Protein AF-A0A6D0FBW1-F1 (afdb_monomer_lite)

Organism: Escherichia coli (NCBI:txid562)

Structure (mmCIF, N/CA/C/O backbone):
data_AF-A0A6D0FBW1-F1
#
_entry.id   AF-A0A6D0FBW1-F1
#
loop_
_atom_site.group_PDB
_atom_site.id
_atom_site.type_symbol
_atom_site.label_atom_id
_atom_site.label_alt_id
_atom_site.label_comp_id
_atom_site.label_asym_id
_atom_site.label_entity_id
_atom_site.label_seq_id
_atom_site.pdbx_PDB_ins_code
_atom_site.Cartn_x
_atom_site.Cartn_y
_atom_site.Cartn_z
_atom_site.occupancy
_atom_site.B_iso_or_equiv
_atom_site.auth_seq_id
_atom_site.auth_comp_id
_atom_site.auth_asym_id
_atom_site.auth_atom_id
_atom_site.pdbx_PDB_model_num
ATOM 1 N N . PRO A 1 1 ? 61.072 20.240 -17.647 1.00 57.38 1 PRO A N 1
ATOM 2 C CA . PRO A 1 1 ? 61.734 21.312 -18.438 1.00 57.38 1 PRO A CA 1
ATOM 3 C C . PRO A 1 1 ? 60.743 22.423 -18.847 1.00 57.38 1 PRO A C 1
ATOM 5 O O . PRO A 1 1 ? 59.703 22.125 -19.428 1.00 57.38 1 PRO A O 1
ATOM 8 N N . LYS A 1 2 ? 61.047 23.698 -18.549 1.00 57.66 2 LYS A N 1
ATOM 9 C CA . LYS A 1 2 ? 60.177 24.875 -18.803 1.00 57.66 2 LYS A CA 1
ATOM 10 C C . LYS A 1 2 ? 60.116 25.317 -20.287 1.00 57.66 2 LYS A C 1
ATOM 12 O O . LYS A 1 2 ? 60.032 26.500 -20.577 1.00 57.66 2 LYS A O 1
ATOM 17 N N . GLY A 1 3 ? 60.146 24.360 -21.215 1.00 61.78 3 GLY A N 1
ATOM 18 C CA . GLY A 1 3 ? 59.990 24.571 -22.665 1.00 61.78 3 GLY A CA 1
ATOM 19 C C . GLY A 1 3 ? 59.080 23.544 -23.354 1.00 61.78 3 GLY A C 1
ATOM 20 O O . GLY A 1 3 ? 58.814 23.662 -24.543 1.00 61.78 3 GLY A O 1
ATOM 21 N N . ALA A 1 4 ? 58.566 22.548 -22.619 1.00 66.06 4 ALA A N 1
ATOM 22 C CA . ALA A 1 4 ? 57.760 21.457 -23.181 1.00 66.06 4 ALA A CA 1
ATOM 23 C C . ALA A 1 4 ? 56.265 21.799 -23.357 1.00 66.06 4 ALA A C 1
ATOM 25 O O . ALA A 1 4 ? 55.542 21.074 -24.034 1.00 66.06 4 ALA A O 1
ATOM 26 N N . TYR A 1 5 ? 55.789 22.907 -22.780 1.00 76.88 5 TYR A N 1
ATOM 27 C CA . TYR A 1 5 ? 54.380 23.309 -22.875 1.00 76.88 5 TYR A CA 1
ATOM 28 C C . TYR A 1 5 ? 53.968 23.665 -24.303 1.00 76.88 5 TYR A C 1
ATOM 30 O O . TYR A 1 5 ? 52.883 23.291 -24.734 1.00 76.88 5 TYR A O 1
ATOM 38 N N . PHE A 1 6 ? 54.851 24.322 -25.058 1.00 81.25 6 PHE A N 1
ATOM 39 C CA . PHE A 1 6 ? 54.580 24.670 -26.451 1.00 81.25 6 PHE A CA 1
ATOM 40 C C . PHE A 1 6 ? 54.450 23.420 -27.332 1.00 81.25 6 PHE A C 1
ATOM 42 O O . PHE A 1 6 ? 53.515 23.316 -28.120 1.00 81.25 6 PHE A O 1
ATOM 49 N N . ALA A 1 7 ? 55.331 22.433 -27.135 1.00 82.56 7 ALA A N 1
ATO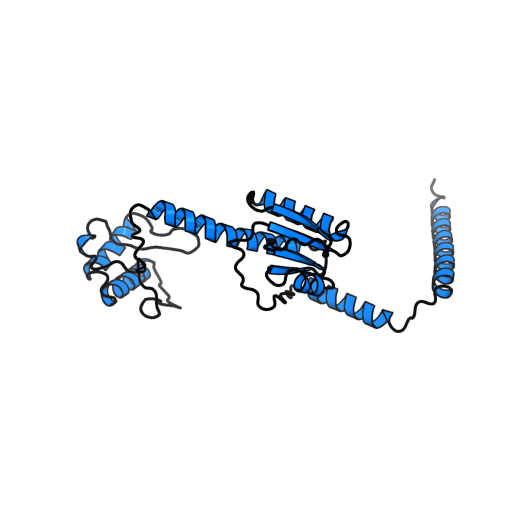M 50 C CA . ALA A 1 7 ? 55.273 21.158 -27.847 1.00 82.56 7 ALA A CA 1
ATOM 51 C C . ALA A 1 7 ? 53.993 20.370 -27.518 1.00 82.56 7 ALA A C 1
ATOM 53 O O . ALA A 1 7 ? 53.355 19.830 -28.419 1.00 82.56 7 ALA A O 1
ATOM 54 N N . ASN A 1 8 ? 53.568 20.364 -26.250 1.00 85.69 8 ASN A N 1
ATOM 55 C CA . ASN A 1 8 ? 52.334 19.692 -25.843 1.00 85.6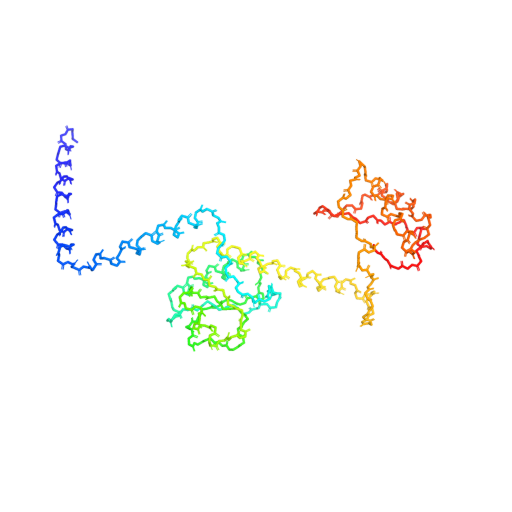9 8 ASN A CA 1
ATOM 56 C C . ASN A 1 8 ? 51.087 20.376 -26.418 1.00 85.69 8 ASN A C 1
ATOM 58 O O . ASN A 1 8 ? 50.202 19.692 -26.923 1.00 85.69 8 ASN A O 1
ATOM 62 N N . ILE A 1 9 ? 51.021 21.712 -26.391 1.00 87.19 9 ILE A N 1
ATOM 63 C CA . ILE A 1 9 ? 49.891 22.462 -26.962 1.00 87.19 9 ILE A CA 1
ATOM 64 C C . ILE A 1 9 ? 49.823 22.253 -28.479 1.00 87.19 9 ILE A C 1
ATOM 66 O O . ILE A 1 9 ? 48.751 21.967 -29.008 1.00 87.19 9 ILE A O 1
ATOM 70 N N . ALA A 1 10 ? 50.962 22.310 -29.176 1.00 87.75 10 ALA A N 1
ATOM 71 C CA . ALA A 1 10 ? 51.023 22.020 -30.607 1.00 87.75 10 ALA A CA 1
ATOM 72 C C . ALA A 1 10 ? 50.568 20.582 -30.922 1.00 87.75 10 ALA A C 1
ATOM 74 O O . ALA A 1 10 ? 49.817 20.371 -31.873 1.00 87.75 10 ALA A O 1
ATOM 75 N N . GLY A 1 11 ? 50.954 19.608 -30.089 1.00 89.31 11 GLY A N 1
ATOM 76 C CA . GLY A 1 11 ? 50.504 18.219 -30.200 1.00 89.31 11 GLY A CA 1
ATOM 77 C C . GLY A 1 11 ? 48.991 18.059 -30.022 1.00 89.31 11 GLY A C 1
ATOM 78 O O . GLY A 1 11 ? 48.355 17.360 -30.809 1.00 89.31 11 GLY A O 1
ATOM 79 N N . VAL A 1 12 ? 48.392 18.752 -29.049 1.00 90.69 12 VAL A N 1
ATOM 80 C CA . VAL A 1 12 ? 46.935 18.742 -28.826 1.00 90.69 12 VAL A CA 1
ATOM 81 C C . VAL A 1 12 ? 46.192 19.361 -30.012 1.00 90.69 12 VAL A C 1
ATOM 83 O O . VAL A 1 12 ? 45.221 18.777 -30.492 1.00 90.69 12 VAL A O 1
ATOM 86 N N . CYS A 1 13 ? 46.669 20.491 -30.541 1.00 91.50 13 CYS A N 1
ATOM 87 C CA . CYS A 1 13 ? 46.070 21.122 -31.719 1.00 91.50 13 CYS A CA 1
ATOM 88 C C . CYS A 1 13 ? 46.157 20.222 -32.963 1.00 91.50 13 CYS A C 1
ATOM 90 O O . CYS A 1 13 ? 45.189 20.112 -33.715 1.00 91.50 13 CYS A O 1
ATOM 92 N N . ALA A 1 14 ? 47.286 19.535 -33.162 1.00 92.06 14 ALA A N 1
ATOM 93 C CA . ALA A 1 14 ? 47.449 18.588 -34.262 1.00 92.06 14 ALA A CA 1
ATOM 94 C C . ALA A 1 14 ? 46.511 17.375 -34.119 1.00 92.06 14 ALA A C 1
ATOM 96 O O . ALA A 1 14 ? 45.838 17.001 -35.078 1.00 92.06 14 ALA A O 1
ATOM 97 N N . ALA A 1 15 ? 46.399 16.799 -32.918 1.00 90.06 15 ALA A N 1
ATOM 98 C CA . ALA A 1 15 ? 45.492 15.682 -32.647 1.00 90.06 15 ALA A CA 1
ATOM 99 C C . ALA A 1 15 ? 44.013 16.069 -32.831 1.00 90.06 15 ALA A C 1
ATOM 101 O O . ALA A 1 15 ? 43.228 15.288 -33.377 1.00 90.06 15 ALA A O 1
ATOM 102 N N . MET A 1 16 ? 43.642 17.290 -32.432 1.00 93.25 16 MET A N 1
ATOM 103 C CA . MET A 1 16 ? 42.310 17.851 -32.661 1.00 93.25 16 MET A CA 1
ATOM 104 C C . MET A 1 16 ? 42.011 17.975 -34.158 1.00 93.25 16 MET A C 1
ATOM 106 O O . MET A 1 16 ? 40.953 17.533 -34.604 1.00 93.25 16 MET A O 1
ATOM 110 N N . ALA A 1 17 ? 42.944 18.520 -34.944 1.00 94.06 17 ALA A N 1
ATOM 111 C CA . ALA A 1 17 ? 42.772 18.666 -36.387 1.00 94.06 17 ALA A CA 1
ATOM 112 C C . ALA A 1 17 ? 42.592 17.306 -37.081 1.00 94.06 17 ALA A C 1
ATOM 114 O O . ALA A 1 17 ? 41.678 17.140 -37.888 1.00 94.06 17 ALA A O 1
ATOM 115 N N . VAL A 1 18 ? 43.408 16.310 -36.722 1.00 94.56 18 VAL A N 1
ATOM 116 C CA . VAL A 1 18 ? 43.305 14.953 -37.282 1.00 94.56 18 VAL A CA 1
ATOM 117 C C . VAL A 1 18 ? 41.965 14.306 -36.919 1.00 94.56 18 VAL A C 1
ATOM 119 O O . VAL A 1 18 ? 41.274 13.796 -37.800 1.00 94.56 18 VAL A O 1
ATOM 122 N N . SER A 1 19 ? 41.552 14.381 -35.651 1.00 91.69 19 SER A N 1
ATOM 123 C CA . SER A 1 19 ? 40.277 13.807 -35.189 1.00 91.69 19 SER A CA 1
ATOM 124 C C . SER A 1 19 ? 39.073 14.453 -35.877 1.00 91.69 19 SER A C 1
ATOM 126 O O . SER A 1 19 ? 38.119 13.765 -36.249 1.00 91.69 19 SER A O 1
ATOM 128 N N . PHE A 1 20 ? 39.132 15.770 -36.095 1.00 94.00 20 PHE A N 1
ATOM 129 C CA . PHE A 1 20 ? 38.093 16.521 -36.790 1.00 94.00 20 PHE A CA 1
ATOM 130 C C . PHE A 1 20 ? 37.981 16.110 -38.262 1.00 94.00 20 PHE A C 1
ATOM 132 O O . PHE A 1 20 ? 36.881 15.844 -38.739 1.00 94.00 20 PHE A O 1
ATOM 139 N N . VAL A 1 21 ? 39.108 15.988 -38.972 1.00 93.25 21 VAL A N 1
ATOM 140 C CA . VAL A 1 21 ? 39.120 15.585 -40.388 1.00 93.25 21 VAL A CA 1
ATOM 141 C C . VAL A 1 21 ? 38.602 14.157 -40.566 1.00 93.25 21 VAL A C 1
ATOM 143 O O . VAL A 1 21 ? 37.768 13.918 -41.439 1.00 93.25 21 VAL A O 1
ATOM 146 N N . VAL A 1 22 ? 39.030 13.216 -39.717 1.00 90.62 22 VAL A N 1
ATOM 147 C CA . VAL A 1 22 ? 38.549 11.824 -39.765 1.00 90.62 22 VAL A CA 1
ATOM 148 C C . VAL A 1 22 ? 37.043 11.757 -39.501 1.00 90.62 22 VAL A C 1
ATOM 150 O O . VAL A 1 22 ? 36.315 11.109 -40.253 1.00 90.62 22 VAL A O 1
ATOM 153 N N . SER A 1 23 ? 36.557 12.481 -38.489 1.00 84.38 23 SER A N 1
ATOM 154 C CA . SER A 1 23 ? 35.125 12.532 -38.164 1.00 84.38 23 SER A CA 1
ATOM 155 C C . SER A 1 23 ? 34.305 13.173 -39.284 1.00 84.38 23 SER A C 1
ATOM 157 O O . SER A 1 23 ? 33.248 12.658 -39.637 1.00 84.38 23 SER A O 1
ATOM 159 N N . ALA A 1 24 ? 34.803 14.252 -39.895 1.00 87.50 24 ALA A N 1
ATOM 160 C CA . ALA A 1 24 ? 34.132 14.927 -41.003 1.00 87.50 24 ALA A CA 1
ATOM 161 C C . ALA A 1 24 ? 34.001 14.020 -42.236 1.00 87.50 24 ALA A C 1
ATOM 163 O O . ALA A 1 24 ? 32.962 14.021 -42.893 1.00 87.50 24 ALA A O 1
ATOM 164 N N . ILE A 1 25 ? 35.024 13.215 -42.542 1.00 87.00 25 ILE A N 1
ATOM 165 C CA . ILE A 1 25 ? 34.976 12.257 -43.655 1.00 87.00 25 ILE A CA 1
ATOM 166 C C . ILE A 1 25 ? 34.009 11.107 -43.345 1.00 87.00 25 ILE A C 1
ATOM 168 O O . ILE A 1 25 ? 33.208 10.748 -44.210 1.00 87.00 25 ILE A O 1
ATOM 172 N N . LEU A 1 26 ? 34.029 10.565 -42.121 1.00 84.69 26 LEU A N 1
ATOM 173 C CA . LEU A 1 26 ? 33.096 9.516 -41.690 1.00 84.69 26 LEU A CA 1
ATOM 174 C C . LEU A 1 26 ? 31.639 9.988 -41.729 1.00 84.69 26 LEU A C 1
ATOM 176 O O . LEU A 1 26 ? 30.789 9.283 -42.266 1.00 84.69 26 LEU A O 1
ATOM 180 N N . LEU A 1 27 ? 31.352 11.194 -41.233 1.00 79.19 27 LEU A N 1
ATOM 181 C CA . LEU A 1 27 ? 30.009 11.783 -41.266 1.00 79.19 27 LEU A CA 1
ATOM 182 C C . LEU A 1 27 ? 29.543 12.061 -42.697 1.00 79.19 27 LEU A C 1
ATOM 184 O O . LEU A 1 27 ? 28.400 11.795 -43.040 1.00 79.19 27 LEU A O 1
ATOM 188 N N . LYS A 1 28 ? 30.434 12.540 -43.570 1.00 73.19 28 LYS A N 1
ATOM 189 C CA . LYS A 1 28 ? 30.077 12.874 -44.956 1.00 73.19 28 LYS A CA 1
ATOM 190 C C . LYS A 1 28 ? 29.900 11.645 -45.856 1.00 73.19 28 LYS A C 1
ATOM 192 O O . LYS A 1 28 ? 29.228 11.732 -46.881 1.00 73.19 28 LYS A O 1
ATOM 197 N N . THR A 1 29 ? 30.500 10.511 -45.493 1.00 71.31 29 THR A N 1
ATOM 198 C CA . THR A 1 29 ? 30.326 9.222 -46.192 1.00 71.31 29 THR A CA 1
ATOM 199 C C . THR A 1 29 ? 29.187 8.391 -45.603 1.00 71.31 29 THR A C 1
ATOM 201 O O . THR A 1 29 ? 28.534 7.643 -46.330 1.00 71.31 29 THR A O 1
ATOM 204 N N . SER A 1 30 ? 28.869 8.595 -44.325 1.00 54.78 30 SER A N 1
ATOM 205 C CA . SER A 1 30 ? 27.682 8.051 -43.671 1.00 54.78 30 SER A CA 1
ATOM 206 C C . SER A 1 30 ? 26.486 8.957 -43.961 1.00 54.78 30 SER A C 1
ATOM 208 O O . SER A 1 30 ? 26.088 9.755 -43.121 1.00 54.78 30 SER A O 1
ATOM 210 N N . LYS A 1 31 ? 25.893 8.850 -45.159 1.00 51.62 31 LYS A N 1
ATOM 211 C CA . LYS A 1 31 ? 24.543 9.385 -45.413 1.00 51.62 31 LYS A CA 1
ATOM 212 C C . LYS A 1 31 ? 23.536 8.644 -44.522 1.00 51.62 31 LYS A C 1
ATOM 214 O O . LYS A 1 31 ? 22.881 7.699 -44.955 1.00 51.62 31 LYS A O 1
ATOM 219 N N . VAL A 1 32 ? 23.439 9.063 -43.267 1.00 50.19 32 VAL A N 1
ATOM 220 C CA . VAL A 1 32 ? 22.295 8.807 -42.396 1.00 50.19 32 VAL A CA 1
ATOM 221 C C . VAL A 1 32 ? 21.241 9.845 -42.780 1.00 50.19 32 VAL A C 1
ATOM 223 O O . VAL A 1 32 ? 21.559 11.016 -42.967 1.00 50.19 32 VAL A O 1
ATOM 226 N N . LYS A 1 33 ? 20.008 9.391 -43.017 1.00 50.09 33 LYS A N 1
ATOM 227 C CA . LYS A 1 33 ? 18.853 10.229 -43.369 1.00 50.09 33 LYS A CA 1
ATOM 228 C C . LYS A 1 33 ? 18.661 11.326 -42.309 1.00 50.09 33 LYS A C 1
ATOM 230 O O . LYS A 1 33 ? 18.138 11.049 -41.239 1.00 50.09 33 LYS A O 1
ATOM 235 N N . GLU A 1 34 ? 19.058 12.558 -42.619 1.00 53.62 34 GLU A N 1
ATOM 236 C CA . GLU A 1 34 ? 19.023 13.700 -41.687 1.00 53.62 34 GLU A CA 1
ATOM 237 C C . GLU A 1 34 ? 17.613 14.245 -41.383 1.00 53.62 34 GLU A C 1
ATOM 239 O O . GLU A 1 34 ? 17.471 15.070 -40.485 1.00 53.62 34 GLU A O 1
ATOM 244 N N . GLU A 1 35 ? 16.556 13.785 -42.062 1.00 47.19 35 GLU A N 1
ATOM 245 C CA . GLU A 1 35 ? 15.193 14.289 -41.813 1.00 47.19 35 GLU A CA 1
ATOM 246 C C . GLU A 1 35 ? 14.456 13.543 -40.680 1.00 47.19 35 GLU A C 1
ATOM 248 O O . GLU A 1 35 ? 13.715 14.175 -39.933 1.00 47.19 35 GLU A O 1
ATOM 253 N N . ASP A 1 36 ? 14.728 12.249 -40.452 1.00 47.59 36 ASP A N 1
ATOM 254 C CA . ASP A 1 36 ? 14.078 11.463 -39.378 1.00 47.59 36 ASP A CA 1
ATOM 255 C C . ASP A 1 36 ? 14.749 11.647 -37.994 1.00 47.59 36 ASP A C 1
ATOM 257 O O . ASP A 1 36 ? 14.155 11.354 -36.952 1.00 47.59 36 ASP A O 1
ATOM 261 N N . ASP A 1 37 ? 15.992 12.142 -37.948 1.00 58.47 37 ASP A N 1
ATOM 262 C CA . ASP A 1 37 ? 16.798 12.167 -36.717 1.00 58.47 37 ASP A CA 1
ATOM 263 C C . ASP A 1 37 ? 16.576 13.418 -35.852 1.00 58.47 37 ASP A C 1
ATOM 265 O O . ASP A 1 37 ? 16.725 13.356 -34.629 1.00 58.47 37 ASP A O 1
ATOM 269 N N . ILE A 1 38 ? 16.170 14.552 -36.437 1.00 59.19 38 ILE A N 1
ATOM 270 C CA . ILE A 1 38 ? 15.922 15.789 -35.672 1.00 59.19 38 ILE A CA 1
ATOM 271 C C . ILE A 1 38 ? 14.650 15.654 -34.826 1.00 59.19 38 ILE A C 1
ATOM 273 O O . ILE A 1 38 ? 14.637 16.053 -33.658 1.00 59.19 38 ILE A O 1
ATOM 277 N N . GLU A 1 39 ? 13.591 15.050 -35.368 1.00 59.62 39 GLU A N 1
ATOM 278 C CA . GLU A 1 39 ? 12.353 14.795 -34.621 1.00 59.62 39 GLU A CA 1
ATOM 279 C C . GLU A 1 39 ? 12.571 13.754 -33.516 1.00 59.62 39 GLU A C 1
ATOM 281 O O . GLU A 1 39 ? 12.128 13.952 -32.381 1.00 59.62 39 GLU A O 1
ATOM 286 N N . ALA A 1 40 ? 13.334 12.693 -33.802 1.00 58.50 40 ALA A N 1
ATOM 287 C CA . ALA A 1 40 ? 13.726 11.690 -32.816 1.00 58.50 40 ALA A CA 1
ATOM 288 C C . ALA A 1 40 ? 14.626 12.277 -31.712 1.00 58.50 40 ALA A C 1
ATOM 290 O O . ALA A 1 40 ? 14.435 11.980 -30.530 1.00 58.50 40 ALA A O 1
ATOM 291 N N . ALA A 1 41 ? 15.571 13.153 -32.058 1.00 60.28 41 ALA A N 1
ATOM 292 C CA . ALA A 1 41 ? 16.419 13.849 -31.092 1.00 60.28 41 ALA A CA 1
ATOM 293 C C . ALA A 1 41 ? 15.628 14.859 -30.244 1.00 60.28 41 ALA A C 1
ATOM 295 O O . ALA A 1 41 ? 15.860 14.974 -29.039 1.00 60.28 41 ALA A O 1
ATOM 296 N N . THR A 1 42 ? 14.653 15.547 -30.843 1.00 66.75 42 THR A N 1
ATOM 297 C CA . THR A 1 42 ? 13.774 16.492 -30.138 1.00 66.75 42 THR A CA 1
ATOM 298 C C . THR A 1 42 ? 12.848 15.764 -29.165 1.00 66.75 42 THR A C 1
ATOM 300 O O . THR A 1 42 ? 12.698 16.212 -28.028 1.00 66.75 42 THR A O 1
ATOM 303 N N . ARG A 1 43 ? 12.311 14.598 -29.554 1.00 59.81 43 ARG A N 1
ATOM 304 C CA . ARG A 1 43 ? 11.554 13.711 -28.653 1.00 59.81 43 ARG A CA 1
ATOM 305 C C . ARG A 1 43 ? 12.409 13.210 -27.493 1.00 59.81 43 ARG A C 1
ATOM 307 O O . ARG A 1 43 ? 12.018 13.397 -26.349 1.00 59.81 43 ARG A O 1
ATOM 314 N N . ARG A 1 44 ? 13.629 12.722 -27.752 1.00 62.59 44 ARG A N 1
ATOM 315 C CA . ARG A 1 44 ? 14.574 12.311 -26.691 1.00 62.59 44 ARG A CA 1
ATOM 316 C C . ARG A 1 44 ? 14.906 13.454 -25.721 1.00 62.59 44 ARG A C 1
ATOM 318 O O . ARG A 1 44 ? 15.021 13.226 -24.521 1.00 62.59 44 ARG A O 1
ATOM 325 N N . MET A 1 45 ? 15.025 14.693 -26.208 1.00 64.56 45 MET A N 1
ATOM 326 C CA . MET A 1 45 ? 15.221 15.872 -25.350 1.00 64.56 45 MET A CA 1
ATOM 327 C C . MET A 1 45 ? 13.985 16.235 -24.516 1.00 64.56 45 MET A C 1
ATOM 329 O O . MET A 1 45 ? 14.131 16.733 -23.398 1.00 64.56 45 MET A O 1
ATOM 333 N N . GLN A 1 46 ? 12.781 16.020 -25.045 1.00 63.22 46 GLN A N 1
ATOM 334 C CA . GLN A 1 46 ? 11.532 16.234 -24.313 1.00 63.22 46 GLN A CA 1
ATOM 335 C C . GLN A 1 46 ? 11.305 15.146 -23.259 1.00 63.22 46 GLN A C 1
ATOM 337 O O . GLN A 1 46 ? 10.961 15.484 -22.128 1.00 63.22 46 GLN A O 1
ATOM 342 N N . ASP A 1 47 ? 11.605 13.889 -23.584 1.00 56.25 47 ASP A N 1
ATOM 343 C CA . ASP A 1 47 ? 11.516 12.757 -22.659 1.00 56.25 47 ASP A CA 1
ATOM 344 C C . ASP A 1 47 ? 12.479 12.941 -21.472 1.00 56.25 47 ASP A C 1
ATOM 346 O O . ASP A 1 47 ? 12.057 12.865 -20.319 1.00 56.25 47 ASP A O 1
ATOM 350 N N . MET A 1 48 ? 13.728 13.361 -21.720 1.00 56.12 48 MET A N 1
ATOM 351 C CA . MET A 1 48 ? 14.686 13.698 -20.648 1.00 56.12 48 MET A CA 1
ATOM 352 C C . MET A 1 48 ? 14.253 14.909 -19.791 1.00 56.12 48 MET A C 1
ATOM 354 O O . MET A 1 48 ? 14.590 15.011 -18.606 1.00 56.12 48 MET A O 1
ATOM 358 N N . LYS A 1 49 ? 13.489 15.855 -20.357 1.00 54.41 49 LYS A N 1
ATOM 359 C CA . LYS A 1 49 ? 12.910 16.993 -19.613 1.00 54.41 49 LYS A CA 1
ATOM 360 C C . LYS A 1 49 ? 11.660 16.625 -18.808 1.00 54.41 49 LYS A C 1
ATOM 362 O O . LYS A 1 49 ? 11.371 17.310 -17.828 1.00 54.41 49 LYS A O 1
ATOM 367 N N . ALA A 1 50 ? 10.921 15.594 -19.211 1.00 53.50 50 ALA A N 1
ATOM 368 C CA . ALA A 1 50 ? 9.774 15.077 -18.468 1.00 53.50 50 ALA A CA 1
ATOM 369 C C . ALA A 1 50 ? 10.230 14.216 -17.277 1.00 53.50 50 ALA A C 1
ATOM 371 O O . ALA A 1 50 ? 9.723 14.383 -16.168 1.00 53.50 50 ALA A O 1
ATOM 372 N N . GLU A 1 51 ? 11.261 13.393 -17.485 1.00 46.97 51 GLU A N 1
ATOM 373 C CA . GLU A 1 51 ? 11.872 12.525 -16.470 1.00 46.97 51 GLU A CA 1
ATOM 374 C C . GLU A 1 51 ? 12.564 13.344 -15.358 1.00 46.97 51 GLU A C 1
ATOM 376 O O . GLU A 1 51 ? 12.439 13.040 -14.174 1.00 46.97 51 GLU A O 1
ATOM 381 N N . SER A 1 52 ? 13.189 14.479 -15.702 1.00 50.56 52 SER A N 1
ATOM 382 C CA . SER A 1 52 ? 13.829 15.386 -14.725 1.00 50.56 52 SER A CA 1
ATOM 383 C C . SER A 1 52 ? 12.864 16.280 -13.929 1.00 50.56 52 SER A C 1
ATOM 385 O O . SER A 1 52 ? 13.285 16.921 -12.965 1.00 50.56 52 SER A O 1
ATOM 387 N N . LYS A 1 53 ? 11.573 16.330 -14.289 1.00 42.00 53 LYS A N 1
ATOM 388 C CA . LYS A 1 53 ? 10.552 17.153 -13.610 1.00 42.00 53 LYS A CA 1
ATOM 389 C C . LYS A 1 53 ? 9.605 16.361 -12.704 1.00 42.00 53 LYS A C 1
ATOM 391 O O . LYS A 1 53 ? 8.628 16.929 -12.224 1.00 42.00 53 LYS A O 1
ATOM 396 N N . GLY A 1 54 ? 9.886 15.082 -12.448 1.00 41.72 54 GLY A N 1
ATOM 397 C CA . GLY A 1 54 ? 9.089 14.260 -11.528 1.00 41.72 54 GLY A CA 1
ATOM 398 C C . GLY A 1 54 ? 7.648 14.030 -11.993 1.00 41.72 54 GLY A C 1
ATOM 399 O O . GLY A 1 54 ? 6.780 13.732 -11.176 1.00 41.72 54 GLY A O 1
ATOM 400 N N . ALA A 1 55 ? 7.372 14.178 -13.292 1.00 37.84 55 ALA A N 1
ATOM 401 C CA . ALA A 1 55 ? 6.082 13.812 -13.854 1.00 37.84 55 ALA A CA 1
ATOM 402 C C . ALA A 1 55 ? 6.061 12.294 -14.066 1.00 37.84 55 ALA A C 1
ATOM 404 O O . ALA A 1 55 ? 6.666 11.777 -15.002 1.00 37.84 55 ALA A O 1
ATOM 405 N N . SER A 1 56 ? 5.386 11.588 -13.162 1.00 42.69 56 SER A N 1
ATOM 406 C CA . SER A 1 56 ? 5.171 10.144 -13.204 1.00 42.69 56 SER A CA 1
ATOM 407 C C . SER A 1 56 ? 4.670 9.677 -14.578 1.00 42.69 56 SER A C 1
ATOM 409 O O . SER A 1 56 ? 3.553 10.040 -14.955 1.00 42.69 56 SER A O 1
ATOM 411 N N . PRO A 1 57 ? 5.371 8.778 -15.293 1.00 40.06 57 PRO A N 1
ATOM 412 C CA . PRO A 1 57 ? 4.736 7.970 -16.315 1.00 40.06 57 PRO A CA 1
ATOM 413 C C . PRO A 1 57 ? 4.097 6.760 -15.624 1.00 40.06 57 PRO A C 1
ATOM 415 O O . PRO A 1 57 ? 4.507 5.619 -15.802 1.00 40.06 57 PRO A O 1
ATOM 418 N N . LEU A 1 58 ? 3.070 7.009 -14.811 1.00 38.72 58 LEU A N 1
ATOM 419 C CA . LEU A 1 58 ? 2.089 5.981 -14.480 1.00 38.72 58 LEU A CA 1
ATOM 420 C C . LEU A 1 58 ? 1.038 6.007 -15.591 1.00 38.72 58 LEU A C 1
ATOM 422 O O . LEU A 1 58 ? -0.026 6.594 -15.446 1.00 38.72 58 LEU A O 1
ATOM 426 N N . SER A 1 59 ? 1.334 5.359 -16.717 1.00 39.06 59 SER A N 1
ATOM 427 C CA . SER A 1 59 ? 0.274 4.681 -17.470 1.00 39.06 59 SER A CA 1
ATOM 428 C C . SER A 1 59 ? 0.231 3.238 -16.990 1.00 39.06 59 SER A C 1
ATOM 430 O O . SER A 1 59 ? 0.628 2.309 -17.683 1.00 39.06 59 SER A O 1
ATOM 432 N N . ALA A 1 60 ? -0.227 3.079 -15.749 1.00 40.78 60 ALA A N 1
ATOM 433 C CA . ALA A 1 60 ? -0.832 1.838 -15.308 1.00 40.78 60 ALA A CA 1
ATOM 434 C C . ALA A 1 60 ? -2.270 1.866 -15.834 1.00 40.78 60 ALA A C 1
ATOM 436 O O . ALA A 1 60 ? -3.166 2.414 -15.195 1.00 40.78 60 ALA A O 1
ATOM 437 N N . GLY A 1 61 ? -2.460 1.368 -17.055 1.00 33.19 61 GLY A N 1
ATOM 438 C CA . GLY A 1 61 ? -3.790 1.011 -17.521 1.00 33.19 61 GLY A CA 1
ATOM 439 C C . GLY A 1 61 ? -4.334 -0.083 -16.609 1.00 33.19 61 GLY A C 1
ATOM 440 O O . GLY A 1 61 ? -3.766 -1.164 -16.564 1.00 33.19 61 GLY A O 1
ATOM 441 N N . ASP A 1 62 ? -5.355 0.267 -15.834 1.00 37.16 62 ASP A N 1
ATOM 442 C CA . ASP A 1 62 ? -6.449 -0.568 -15.324 1.00 37.16 62 ASP A CA 1
ATOM 443 C C . ASP A 1 62 ? -6.163 -2.061 -15.045 1.00 37.16 62 ASP A C 1
ATOM 445 O O . ASP A 1 62 ? -6.882 -2.954 -15.490 1.00 37.16 62 ASP A O 1
ATOM 449 N N . VAL A 1 63 ? -5.117 -2.349 -14.267 1.00 40.59 63 VAL A N 1
ATOM 450 C CA . VAL A 1 63 ? -4.933 -3.651 -13.619 1.00 40.59 63 VAL A CA 1
ATOM 451 C C . VAL A 1 63 ? -4.845 -3.397 -12.124 1.00 40.59 63 VAL A C 1
ATOM 453 O O . VAL A 1 63 ? -4.017 -2.615 -11.658 1.00 40.59 63 VAL A O 1
ATOM 456 N N . THR A 1 64 ? -5.763 -4.023 -11.395 1.00 44.72 64 THR A N 1
ATOM 457 C CA . THR A 1 64 ? -5.919 -3.989 -9.939 1.00 44.72 64 THR A CA 1
ATOM 458 C C . THR A 1 64 ? -4.578 -3.842 -9.217 1.00 44.72 64 THR A C 1
ATOM 460 O O . THR A 1 64 ? -3.705 -4.694 -9.352 1.00 44.72 64 THR A O 1
ATOM 463 N N . ASN A 1 65 ? -4.445 -2.786 -8.409 1.00 57.66 65 ASN A N 1
ATOM 464 C CA . ASN A 1 65 ? -3.290 -2.452 -7.558 1.00 57.66 65 ASN A CA 1
ATOM 465 C C . ASN A 1 65 ? -2.900 -3.519 -6.516 1.00 57.66 65 ASN A C 1
ATOM 467 O O . ASN A 1 65 ? -2.100 -3.235 -5.622 1.00 57.66 65 ASN A O 1
ATOM 471 N N . ASP A 1 66 ? -3.487 -4.706 -6.582 1.00 65.06 66 ASP A N 1
ATOM 472 C CA . ASP A 1 66 ? -3.285 -5.759 -5.614 1.00 65.06 66 ASP A CA 1
ATOM 473 C C . ASP A 1 66 ? -1.985 -6.514 -5.917 1.00 65.06 66 ASP A C 1
ATOM 475 O O . ASP A 1 66 ? -1.932 -7.427 -6.739 1.00 65.06 66 ASP A O 1
ATOM 479 N N . LEU A 1 67 ? -0.905 -6.079 -5.268 1.00 73.19 67 LEU A N 1
ATOM 480 C CA . LEU A 1 67 ? 0.403 -6.742 -5.290 1.00 73.19 67 LEU A CA 1
ATOM 481 C C . LEU A 1 67 ? 0.584 -7.691 -4.088 1.00 73.19 67 LEU A C 1
ATOM 483 O O . LEU A 1 67 ? 1.686 -8.184 -3.837 1.00 73.19 67 LEU A O 1
ATOM 487 N N . SER A 1 68 ? -0.481 -7.940 -3.320 1.00 67.69 68 SER A N 1
ATOM 488 C CA . SER A 1 68 ? -0.428 -8.651 -2.034 1.00 67.69 68 SER A CA 1
ATOM 489 C C . SER A 1 68 ? -0.139 -10.147 -2.204 1.00 67.69 68 SER A C 1
ATOM 491 O O . SER A 1 68 ? 0.423 -10.778 -1.309 1.00 67.69 68 SER A O 1
ATOM 493 N N . HIS A 1 69 ? -0.445 -10.708 -3.379 1.00 77.06 69 HIS A N 1
ATOM 494 C CA . HIS A 1 69 ? -0.225 -12.120 -3.713 1.00 77.06 69 HIS A CA 1
ATOM 495 C C . HIS A 1 69 ? 0.953 -12.377 -4.665 1.00 77.06 69 HIS A C 1
ATOM 497 O O . HIS A 1 69 ? 1.214 -13.529 -5.013 1.00 77.06 69 HIS A O 1
ATOM 503 N N . VAL A 1 70 ? 1.687 -11.334 -5.066 1.00 85.19 70 VAL A N 1
ATOM 504 C CA . VAL A 1 70 ? 2.787 -11.460 -6.032 1.00 85.19 70 VAL A CA 1
ATOM 505 C C . VAL A 1 70 ? 3.974 -12.175 -5.391 1.00 85.19 70 VAL A C 1
ATOM 507 O O . VAL A 1 70 ? 4.621 -11.652 -4.485 1.00 85.19 70 VAL A O 1
ATOM 510 N N . ARG A 1 71 ? 4.288 -13.372 -5.894 1.00 88.81 71 ARG A N 1
ATOM 511 C CA . ARG A 1 71 ? 5.430 -14.189 -5.454 1.00 88.81 71 ARG A CA 1
ATOM 512 C C . ARG A 1 71 ? 6.403 -14.477 -6.586 1.00 88.81 71 ARG A C 1
ATOM 514 O O . ARG A 1 71 ? 7.586 -14.668 -6.322 1.00 88.81 71 ARG A O 1
ATOM 521 N N . LYS A 1 72 ? 5.938 -14.515 -7.836 1.00 92.81 72 LYS A N 1
ATOM 522 C CA . LYS A 1 72 ? 6.782 -14.752 -9.015 1.00 92.81 72 LYS A CA 1
ATOM 523 C C . LYS A 1 72 ? 6.859 -13.511 -9.892 1.00 92.81 72 LYS A C 1
ATOM 525 O O . LYS A 1 72 ? 5.887 -13.137 -10.544 1.00 92.81 72 LYS A O 1
ATOM 530 N N . ILE A 1 73 ? 8.051 -12.921 -9.944 1.00 94.12 73 ILE A N 1
ATOM 531 C CA . ILE A 1 73 ? 8.369 -11.776 -10.794 1.00 94.12 73 ILE A CA 1
ATOM 532 C C . ILE A 1 73 ? 9.326 -12.218 -11.902 1.00 94.12 73 ILE A C 1
ATOM 534 O O . ILE A 1 73 ? 10.389 -12.786 -11.628 1.00 94.12 73 ILE A O 1
ATOM 538 N N . ILE A 1 74 ? 8.977 -11.923 -13.156 1.00 94.62 74 ILE A N 1
ATOM 539 C CA . ILE A 1 74 ? 9.839 -12.189 -14.311 1.00 94.62 74 ILE A CA 1
ATOM 540 C C . ILE A 1 74 ? 10.128 -10.899 -15.068 1.00 94.62 74 ILE A C 1
ATOM 542 O O . ILE A 1 74 ? 9.220 -10.205 -15.517 1.00 94.62 74 ILE A O 1
ATOM 546 N N . VAL A 1 75 ? 11.414 -10.607 -15.267 1.00 94.06 75 VAL A N 1
ATOM 547 C CA . VAL A 1 75 ? 11.851 -9.546 -16.179 1.00 94.06 75 VAL A CA 1
ATOM 548 C C . VAL A 1 75 ? 12.087 -10.148 -17.561 1.00 94.06 75 VAL A C 1
ATOM 550 O O . VAL A 1 75 ? 12.941 -11.023 -17.721 1.00 94.06 75 VAL A O 1
ATOM 553 N N . ALA A 1 76 ? 11.351 -9.684 -18.569 1.00 93.38 76 ALA A N 1
ATOM 554 C CA . ALA A 1 76 ? 11.416 -10.236 -19.916 1.00 93.38 76 ALA A CA 1
ATOM 555 C C . ALA A 1 76 ? 11.878 -9.223 -20.968 1.00 93.38 76 ALA A C 1
ATOM 557 O O . ALA A 1 76 ? 11.520 -8.045 -20.966 1.00 93.38 76 ALA A O 1
ATOM 558 N N . CYS A 1 77 ? 12.695 -9.711 -21.899 1.00 89.19 77 CYS A N 1
ATOM 559 C CA . CYS A 1 77 ? 13.054 -9.009 -23.128 1.00 89.19 77 CYS A CA 1
ATOM 560 C C . CYS A 1 77 ? 13.068 -10.001 -24.298 1.00 89.19 77 CYS A C 1
ATOM 562 O O . CYS A 1 77 ? 12.877 -11.197 -24.091 1.00 89.19 77 CYS A O 1
ATOM 564 N N . ASP A 1 78 ? 13.268 -9.530 -25.528 1.00 85.19 78 ASP A N 1
ATOM 565 C CA . ASP A 1 78 ? 13.146 -10.372 -26.728 1.00 85.19 78 ASP A CA 1
ATOM 566 C C . ASP A 1 78 ? 14.060 -11.615 -26.681 1.00 85.19 78 ASP A C 1
ATOM 568 O O . ASP A 1 78 ? 13.602 -12.741 -26.860 1.00 85.19 78 ASP A O 1
ATOM 572 N N . ALA A 1 79 ? 15.332 -11.423 -26.312 1.00 81.88 79 ALA A N 1
ATOM 573 C CA . ALA A 1 79 ? 16.318 -12.501 -26.188 1.00 81.88 79 ALA A CA 1
ATOM 574 C C . ALA A 1 79 ? 16.485 -13.057 -24.759 1.00 81.88 79 ALA A C 1
ATOM 576 O O . ALA A 1 79 ? 17.100 -14.101 -24.569 1.00 81.88 79 ALA A O 1
ATOM 577 N N . GLY A 1 80 ? 16.010 -12.348 -23.734 1.00 76.69 80 GLY A N 1
ATOM 578 C CA . GLY A 1 80 ? 16.109 -12.767 -22.332 1.00 76.69 80 GLY A CA 1
ATOM 579 C C . GLY A 1 80 ? 17.486 -12.646 -21.656 1.00 76.69 80 GLY A C 1
ATOM 580 O O . GLY A 1 80 ? 17.574 -12.950 -20.467 1.00 76.69 80 GLY A O 1
ATOM 581 N N . MET A 1 81 ? 18.535 -12.164 -22.339 1.00 81.69 81 MET A N 1
ATOM 582 C CA . MET A 1 81 ? 19.921 -12.187 -21.817 1.00 81.69 81 MET A CA 1
ATOM 583 C C . MET A 1 81 ? 20.537 -10.824 -21.449 1.00 81.69 81 MET A C 1
ATOM 585 O O . MET A 1 81 ? 21.499 -10.786 -20.690 1.00 81.69 81 MET A O 1
ATOM 589 N N . GLY A 1 82 ? 20.031 -9.711 -21.988 1.00 83.25 82 GLY A N 1
ATOM 590 C CA . GLY A 1 82 ? 20.660 -8.390 -21.836 1.00 83.25 82 GLY A CA 1
ATOM 591 C C . GLY A 1 82 ? 20.033 -7.545 -20.729 1.00 83.25 82 GLY A C 1
ATOM 592 O O . GLY A 1 82 ? 20.298 -7.714 -19.540 1.00 83.25 82 GLY A O 1
ATOM 593 N N . SER A 1 83 ? 19.169 -6.619 -21.138 1.00 83.88 83 SER A N 1
ATOM 594 C CA . SER A 1 83 ? 18.448 -5.712 -20.240 1.00 83.88 83 SER A CA 1
ATOM 595 C C . SER A 1 83 ? 17.628 -6.425 -19.161 1.00 83.88 83 SER A C 1
ATOM 597 O O . SER A 1 83 ? 17.558 -5.955 -18.026 1.00 83.88 83 SER A O 1
ATOM 599 N N . SER A 1 84 ? 17.067 -7.589 -19.486 1.00 85.50 84 SER A N 1
ATOM 600 C CA . SER A 1 84 ? 16.319 -8.427 -18.550 1.00 85.50 84 SER A CA 1
ATOM 601 C C . SER A 1 84 ? 17.191 -8.971 -17.416 1.00 85.50 84 SER A C 1
ATOM 603 O O . SER A 1 84 ? 16.742 -9.002 -16.273 1.00 85.50 84 SER A O 1
ATOM 605 N N . ALA A 1 85 ? 18.443 -9.346 -17.698 1.00 87.94 85 ALA A N 1
ATOM 606 C CA . ALA A 1 85 ? 19.370 -9.853 -16.689 1.00 87.94 85 ALA A CA 1
ATOM 607 C C . ALA A 1 85 ? 19.780 -8.749 -15.702 1.00 87.94 85 ALA A C 1
ATOM 609 O O . ALA A 1 85 ? 19.793 -8.972 -14.491 1.00 87.94 85 ALA A O 1
ATOM 610 N N . MET A 1 86 ? 20.050 -7.539 -16.206 1.00 88.06 86 MET A N 1
ATOM 611 C CA . MET A 1 86 ? 20.361 -6.386 -15.354 1.00 88.06 86 MET A CA 1
ATOM 612 C C . MET A 1 86 ? 19.164 -5.982 -14.489 1.00 88.06 86 MET A C 1
ATOM 614 O O . MET A 1 86 ? 19.311 -5.851 -13.274 1.00 88.06 86 MET A O 1
ATOM 618 N N . GLY A 1 87 ? 17.975 -5.848 -15.087 1.00 88.12 87 GLY A N 1
ATOM 619 C CA . GLY A 1 87 ? 16.760 -5.484 -14.356 1.00 88.12 87 GLY A CA 1
ATOM 620 C C . GLY A 1 87 ? 16.394 -6.506 -13.279 1.00 88.12 87 GLY A C 1
ATOM 621 O O . GLY A 1 87 ? 16.134 -6.133 -12.135 1.00 88.12 87 GLY A O 1
ATOM 622 N N . ALA A 1 88 ? 16.470 -7.802 -13.604 1.00 90.75 88 ALA A N 1
ATOM 623 C CA . ALA A 1 88 ? 16.241 -8.868 -12.632 1.00 90.75 88 ALA A CA 1
ATOM 624 C C . ALA A 1 88 ? 17.282 -8.847 -11.506 1.00 90.75 88 ALA A C 1
ATOM 626 O O . ALA A 1 88 ? 16.922 -9.021 -10.348 1.00 90.75 88 ALA A O 1
ATOM 627 N N . GLY A 1 89 ? 18.558 -8.587 -11.812 1.00 90.00 89 GLY A N 1
ATOM 628 C CA . GLY A 1 89 ? 19.614 -8.483 -10.804 1.00 90.00 89 GLY A CA 1
ATOM 629 C C . GLY A 1 89 ? 19.393 -7.334 -9.817 1.00 90.00 89 GLY A C 1
ATOM 630 O O . GLY A 1 89 ? 19.486 -7.541 -8.604 1.00 90.00 89 GLY A O 1
ATOM 631 N N . VAL A 1 90 ? 19.058 -6.141 -10.323 1.00 90.25 90 VAL A N 1
ATOM 632 C CA . VAL A 1 90 ? 18.771 -4.955 -9.495 1.00 90.25 90 VAL A CA 1
ATOM 633 C C . VAL A 1 90 ? 17.548 -5.194 -8.615 1.00 90.25 90 VAL A C 1
ATOM 635 O O . VAL A 1 90 ? 17.607 -4.964 -7.405 1.00 90.25 90 VAL A O 1
ATOM 638 N N . LEU A 1 91 ? 16.457 -5.690 -9.201 1.00 90.44 91 LEU A N 1
ATOM 639 C CA . LEU A 1 91 ? 15.216 -5.935 -8.474 1.00 90.44 91 LEU A CA 1
ATOM 640 C C . LEU A 1 91 ? 15.376 -7.055 -7.439 1.00 90.44 91 LEU A C 1
ATOM 642 O O . LEU A 1 91 ? 14.953 -6.895 -6.297 1.00 90.44 91 LEU A O 1
ATOM 646 N N . ARG A 1 92 ? 16.059 -8.152 -7.794 1.00 92.44 92 ARG A N 1
ATOM 647 C CA . ARG A 1 92 ? 16.359 -9.255 -6.870 1.00 92.44 92 ARG A CA 1
ATOM 648 C C . ARG A 1 92 ? 17.137 -8.766 -5.657 1.00 92.44 92 ARG A C 1
ATOM 650 O O . ARG A 1 92 ? 16.783 -9.122 -4.540 1.00 92.44 92 ARG A O 1
ATOM 657 N N . LYS A 1 93 ? 18.169 -7.942 -5.869 1.00 90.56 93 LYS A N 1
ATOM 658 C CA . LYS A 1 93 ? 18.956 -7.377 -4.769 1.00 90.56 93 LYS A CA 1
ATOM 659 C C . LYS A 1 93 ? 18.090 -6.507 -3.855 1.00 90.56 93 LYS A C 1
ATOM 661 O O . LYS A 1 93 ? 18.095 -6.722 -2.654 1.00 90.56 93 LYS A O 1
ATOM 666 N N . LYS A 1 94 ? 17.282 -5.600 -4.417 1.00 89.25 94 LYS A N 1
ATOM 667 C CA . LYS A 1 94 ? 16.379 -4.733 -3.638 1.00 89.25 94 LYS A CA 1
ATOM 668 C C . LYS A 1 94 ? 15.341 -5.518 -2.828 1.00 89.25 94 LYS A C 1
ATOM 670 O O . LYS A 1 94 ? 15.081 -5.175 -1.682 1.00 89.25 94 LYS A O 1
ATOM 675 N N . ILE A 1 95 ? 14.771 -6.577 -3.399 1.00 89.88 95 ILE A N 1
ATOM 676 C CA . ILE A 1 95 ? 13.790 -7.443 -2.723 1.00 89.88 95 ILE A CA 1
ATOM 677 C C . ILE A 1 95 ? 14.444 -8.243 -1.588 1.00 89.88 95 ILE A C 1
ATOM 679 O O . ILE A 1 95 ? 13.866 -8.358 -0.508 1.00 89.88 95 ILE A O 1
ATOM 683 N N . GLN A 1 96 ? 15.665 -8.743 -1.802 1.00 88.19 96 GLN A N 1
ATOM 684 C CA . GLN A 1 96 ? 16.453 -9.407 -0.760 1.00 88.19 96 GLN A CA 1
ATOM 685 C C . GLN A 1 96 ? 16.836 -8.442 0.368 1.00 88.19 96 GLN A C 1
ATOM 687 O O . GLN A 1 96 ? 16.640 -8.776 1.534 1.00 88.19 96 GLN A O 1
ATOM 692 N N . ASP A 1 97 ? 17.305 -7.237 0.029 1.00 87.56 97 ASP A N 1
ATOM 693 C CA . ASP A 1 97 ? 17.642 -6.181 0.994 1.00 87.56 97 ASP A CA 1
ATOM 694 C C . ASP A 1 97 ? 16.405 -5.746 1.810 1.00 87.56 97 ASP A C 1
ATOM 696 O O . ASP A 1 97 ? 16.520 -5.403 2.985 1.00 87.56 97 ASP A O 1
ATOM 700 N N . ALA A 1 98 ? 15.208 -5.814 1.215 1.00 84.31 98 ALA A N 1
ATOM 701 C CA . ALA A 1 98 ? 13.932 -5.555 1.883 1.00 84.31 98 ALA A CA 1
ATOM 702 C C . ALA A 1 98 ? 13.404 -6.736 2.728 1.00 84.31 98 ALA A C 1
ATOM 704 O O . ALA A 1 98 ? 12.348 -6.614 3.350 1.00 84.31 98 ALA A O 1
ATOM 705 N N . GLY A 1 99 ? 14.105 -7.876 2.757 1.00 83.88 99 GLY A N 1
ATOM 706 C CA . GLY A 1 99 ? 13.734 -9.051 3.553 1.00 83.88 99 GLY A CA 1
ATOM 707 C C . GLY A 1 99 ? 12.561 -9.871 2.998 1.00 83.88 99 GLY A C 1
ATOM 708 O O . GLY A 1 99 ? 12.010 -10.701 3.715 1.00 83.88 99 GLY A O 1
ATOM 709 N N . LEU A 1 100 ? 12.174 -9.670 1.735 1.00 84.69 100 LEU A N 1
ATOM 710 C CA . LEU A 1 100 ? 11.049 -10.359 1.090 1.00 84.69 100 LEU A CA 1
ATOM 711 C C . LEU A 1 100 ? 11.492 -11.693 0.465 1.00 84.69 100 LEU A C 1
ATOM 713 O O . LEU A 1 100 ? 11.469 -11.869 -0.754 1.00 84.69 100 LEU A O 1
ATOM 717 N N . SER A 1 101 ? 11.918 -12.648 1.295 1.00 81.19 101 SER A N 1
ATOM 718 C CA . SER A 1 101 ? 12.459 -13.937 0.831 1.00 81.19 101 SER A CA 1
ATOM 719 C C . SER A 1 101 ? 11.435 -14.831 0.121 1.00 81.19 101 SER A C 1
ATOM 721 O O . SER A 1 101 ? 11.834 -15.714 -0.639 1.00 81.19 101 SER A O 1
ATOM 723 N N . GLN A 1 102 ? 10.131 -14.594 0.315 1.00 85.38 102 GLN A N 1
ATOM 724 C CA . GLN A 1 102 ? 9.074 -15.326 -0.389 1.00 85.38 102 GLN A CA 1
ATOM 725 C C . GLN A 1 102 ? 8.922 -14.953 -1.874 1.00 85.38 102 GLN A C 1
ATOM 727 O O . GLN A 1 102 ? 8.250 -15.677 -2.610 1.00 85.38 102 GLN A O 1
ATOM 732 N N . ILE A 1 103 ? 9.515 -13.839 -2.323 1.00 90.12 103 ILE A N 1
ATOM 733 C CA . ILE A 1 103 ? 9.397 -13.375 -3.709 1.00 90.12 103 ILE A CA 1
ATOM 734 C C . ILE A 1 103 ? 10.578 -13.889 -4.534 1.00 90.12 103 ILE A C 1
ATOM 736 O O . ILE A 1 103 ? 11.741 -13.583 -4.267 1.00 90.12 103 ILE A O 1
ATOM 740 N N . SER A 1 104 ? 10.271 -14.637 -5.589 1.00 91.94 104 SER A N 1
ATOM 741 C CA . SER A 1 104 ? 11.235 -15.099 -6.580 1.00 91.94 104 SER A CA 1
ATOM 742 C C . SER A 1 104 ? 11.306 -14.129 -7.756 1.00 91.94 104 SER A C 1
ATOM 744 O O . SER A 1 104 ? 10.286 -13.779 -8.351 1.00 91.94 104 SER A O 1
ATOM 746 N N . VAL A 1 105 ? 12.526 -13.718 -8.109 1.00 94.25 105 VAL A N 1
ATOM 747 C CA . VAL A 1 105 ? 12.809 -12.840 -9.251 1.00 94.25 105 VAL A CA 1
ATOM 748 C C . VAL A 1 105 ? 13.698 -13.577 -10.240 1.00 94.25 105 VAL A C 1
ATOM 750 O O . VAL A 1 105 ? 14.812 -13.983 -9.895 1.00 94.25 105 VAL A O 1
ATOM 753 N N . THR A 1 106 ? 13.232 -13.711 -11.478 1.00 94.25 106 THR A N 1
ATOM 754 C CA . THR A 1 106 ? 13.990 -14.335 -12.573 1.00 94.25 106 THR A CA 1
ATOM 755 C C . THR A 1 106 ? 13.908 -13.498 -13.850 1.00 94.25 106 THR A C 1
ATOM 757 O O . THR A 1 106 ? 13.148 -12.533 -13.934 1.00 94.25 106 THR A O 1
ATOM 760 N N . ASN A 1 107 ? 14.723 -13.833 -14.847 1.00 93.69 107 ASN A N 1
ATOM 761 C CA . ASN A 1 107 ? 14.651 -13.263 -16.188 1.00 93.69 107 ASN A CA 1
ATOM 762 C C . ASN A 1 107 ? 14.379 -14.356 -17.224 1.00 93.69 107 ASN A C 1
ATOM 764 O O . ASN A 1 107 ? 14.847 -15.482 -17.078 1.00 93.69 107 ASN A O 1
ATOM 768 N N . SER A 1 108 ? 13.650 -14.015 -18.285 1.00 93.25 108 SER A N 1
ATOM 769 C CA . SER A 1 108 ? 13.365 -14.932 -19.396 1.00 93.25 108 SER A CA 1
ATOM 770 C C . SER A 1 108 ? 13.218 -14.174 -20.718 1.00 93.25 108 SER A C 1
ATOM 772 O O . SER A 1 108 ? 13.126 -12.945 -20.746 1.00 93.25 108 SER A O 1
ATOM 774 N N . ALA A 1 109 ? 13.208 -14.906 -21.830 1.00 94.12 109 ALA A N 1
ATOM 775 C CA . ALA A 1 109 ? 12.751 -14.368 -23.105 1.00 94.12 109 ALA A CA 1
ATOM 776 C C . ALA A 1 109 ? 11.221 -14.248 -23.093 1.00 94.12 109 ALA A C 1
ATOM 778 O O . ALA A 1 109 ? 10.551 -15.082 -22.482 1.00 94.12 109 ALA A O 1
ATOM 779 N N . ILE A 1 110 ? 10.660 -13.262 -23.802 1.00 92.69 110 ILE A N 1
ATOM 780 C CA . ILE A 1 110 ? 9.197 -13.056 -23.845 1.00 92.69 110 ILE A CA 1
ATOM 781 C C . ILE A 1 110 ? 8.482 -14.335 -24.281 1.00 92.69 110 ILE A C 1
ATOM 783 O O . ILE A 1 110 ? 7.558 -14.759 -23.605 1.00 92.69 110 ILE A O 1
ATOM 787 N N . ASN A 1 111 ? 8.994 -15.012 -25.314 1.00 91.56 111 ASN A N 1
ATOM 788 C CA . ASN A 1 111 ? 8.423 -16.256 -25.838 1.00 91.56 111 ASN A CA 1
ATOM 789 C C . ASN A 1 111 ? 8.361 -17.404 -24.816 1.00 91.56 111 ASN A C 1
ATOM 791 O O . ASN A 1 111 ? 7.623 -18.359 -25.034 1.00 91.56 111 ASN A O 1
ATOM 795 N N . ASN A 1 112 ? 9.112 -17.327 -23.718 1.00 92.62 112 ASN A N 1
ATOM 796 C CA . ASN A 1 112 ? 9.200 -18.367 -22.699 1.00 92.62 112 ASN A CA 1
ATOM 797 C C . ASN A 1 112 ? 8.685 -17.868 -21.336 1.00 92.62 112 ASN A C 1
ATOM 799 O O . ASN A 1 112 ? 9.265 -18.169 -20.290 1.00 92.62 112 ASN A O 1
ATOM 803 N N . LEU A 1 113 ? 7.634 -17.041 -21.356 1.00 92.25 113 LEU A N 1
ATOM 804 C CA . LEU A 1 113 ? 6.902 -16.637 -20.160 1.00 92.25 113 LEU A CA 1
ATOM 805 C C . LEU A 1 113 ? 5.946 -17.761 -19.732 1.00 92.25 113 LEU A C 1
ATOM 807 O O . LEU A 1 113 ? 5.095 -18.161 -20.533 1.00 92.25 113 LEU A O 1
ATOM 811 N N . PRO A 1 114 ? 6.071 -18.279 -18.498 1.00 91.94 114 PRO A N 1
ATOM 812 C CA . PRO A 1 114 ? 5.179 -19.306 -17.992 1.00 91.94 114 PRO A CA 1
ATOM 813 C C . PRO A 1 114 ? 3.814 -18.694 -17.618 1.00 91.94 114 PRO A C 1
ATOM 815 O O . PRO A 1 114 ? 3.745 -17.520 -17.252 1.00 91.94 114 PRO A O 1
ATOM 818 N N . PRO A 1 115 ? 2.713 -19.459 -17.706 1.00 89.25 115 PRO A N 1
ATOM 819 C CA . PRO A 1 115 ? 1.362 -18.932 -17.499 1.00 89.25 115 PRO A CA 1
ATOM 820 C C . PRO A 1 115 ? 1.038 -18.600 -16.036 1.00 89.25 115 PRO A C 1
ATOM 822 O O . PRO A 1 115 ? 0.066 -17.892 -15.786 1.00 89.25 115 PRO A O 1
ATOM 825 N N . ASP A 1 116 ? 1.834 -19.109 -15.092 1.00 89.81 116 ASP A N 1
ATOM 826 C CA . ASP A 1 116 ? 1.704 -18.940 -13.641 1.00 89.81 116 ASP A CA 1
ATOM 827 C C . ASP A 1 116 ? 2.560 -17.784 -13.088 1.00 89.81 116 ASP A C 1
ATOM 829 O O . ASP A 1 116 ? 2.851 -17.737 -11.892 1.00 89.81 116 ASP A O 1
ATOM 833 N N . VAL A 1 117 ? 3.022 -16.881 -13.958 1.00 92.31 117 VAL A N 1
ATOM 834 C CA . VAL A 1 117 ? 3.719 -15.662 -13.543 1.00 92.31 117 VAL A CA 1
ATOM 835 C C . VAL A 1 117 ? 2.722 -14.637 -13.005 1.00 92.31 117 VAL A C 1
ATOM 837 O O . VAL A 1 117 ? 1.722 -14.337 -13.653 1.00 92.31 117 VAL A O 1
ATOM 840 N N . ASP A 1 118 ? 3.022 -14.068 -11.837 1.00 91.19 118 ASP A N 1
ATOM 841 C CA . ASP A 1 118 ? 2.161 -13.057 -11.217 1.00 91.19 118 ASP A CA 1
ATOM 842 C C . ASP A 1 118 ? 2.440 -11.667 -11.810 1.00 91.19 118 ASP A C 1
ATOM 844 O O . ASP A 1 118 ? 1.516 -10.914 -12.119 1.00 91.19 118 ASP A O 1
ATOM 848 N N . LEU A 1 119 ? 3.726 -11.334 -11.990 1.00 92.06 119 LEU A N 1
ATOM 849 C CA . LEU A 1 119 ? 4.179 -10.022 -12.451 1.00 92.06 119 LEU A CA 1
ATOM 850 C C . LEU A 1 119 ? 5.255 -10.135 -13.538 1.00 92.06 119 LEU A C 1
ATOM 852 O O . LEU A 1 119 ? 6.313 -10.739 -13.333 1.00 92.06 119 LEU A O 1
ATOM 856 N N . VAL A 1 120 ? 5.016 -9.486 -14.674 1.00 93.44 120 VAL A N 1
ATOM 857 C CA . VAL A 1 120 ? 5.940 -9.394 -15.805 1.00 93.44 120 VAL A CA 1
ATOM 858 C C . VAL A 1 120 ? 6.426 -7.956 -15.964 1.00 93.44 120 VAL A C 1
ATOM 860 O O . VAL A 1 120 ? 5.636 -7.017 -16.046 1.00 93.44 120 VAL A O 1
ATOM 863 N N . ILE A 1 121 ? 7.745 -7.777 -16.032 1.00 92.44 121 ILE A N 1
ATOM 864 C CA . ILE A 1 121 ? 8.385 -6.474 -16.239 1.00 92.44 121 ILE A CA 1
ATOM 865 C C . ILE A 1 121 ? 9.101 -6.486 -17.585 1.00 92.44 121 ILE A C 1
ATOM 867 O O . ILE A 1 121 ? 10.003 -7.297 -17.799 1.00 92.44 121 ILE A O 1
ATOM 871 N N . THR A 1 122 ? 8.750 -5.572 -18.488 1.00 92.25 122 THR A N 1
ATOM 872 C CA . THR A 1 122 ? 9.414 -5.448 -19.796 1.00 92.25 122 THR A CA 1
ATOM 873 C C . THR A 1 122 ? 9.695 -3.996 -20.153 1.00 92.25 122 THR A C 1
ATOM 875 O O . THR A 1 122 ? 9.212 -3.069 -19.510 1.00 92.25 122 THR A O 1
ATOM 878 N N . HIS A 1 123 ? 10.452 -3.778 -21.229 1.00 90.38 123 HIS A N 1
ATOM 879 C CA . HIS A 1 123 ? 10.496 -2.461 -21.863 1.00 90.38 123 HIS A CA 1
ATOM 880 C C . HIS A 1 123 ? 9.119 -2.097 -22.439 1.00 90.38 123 HIS A C 1
ATOM 882 O O . HIS A 1 123 ? 8.390 -2.994 -22.872 1.00 90.38 123 HIS A O 1
ATOM 888 N N . ARG A 1 124 ? 8.795 -0.801 -22.501 1.00 87.81 124 ARG A N 1
ATOM 889 C CA . ARG A 1 124 ? 7.544 -0.273 -23.077 1.00 87.81 124 ARG A CA 1
ATOM 890 C C . ARG A 1 124 ? 7.281 -0.751 -24.511 1.00 87.81 124 ARG A C 1
ATOM 892 O O . ARG A 1 124 ? 6.149 -1.063 -24.855 1.00 87.81 124 ARG A O 1
ATOM 899 N N . ASP A 1 125 ? 8.318 -0.881 -25.330 1.00 88.56 125 ASP A N 1
ATOM 900 C CA . ASP A 1 125 ? 8.162 -1.360 -26.717 1.00 88.56 125 ASP A CA 1
ATOM 901 C C . ASP A 1 125 ? 7.806 -2.853 -26.806 1.00 88.56 125 ASP A C 1
ATOM 903 O O . ASP A 1 125 ? 7.402 -3.351 -27.853 1.00 88.56 125 ASP A O 1
ATOM 907 N N . LEU A 1 126 ? 7.982 -3.590 -25.708 1.00 90.62 126 LEU A N 1
ATOM 908 C CA . LEU A 1 126 ? 7.801 -5.036 -25.647 1.00 90.62 126 LEU A CA 1
ATOM 909 C C . LEU A 1 126 ? 6.627 -5.458 -24.751 1.00 90.62 126 LEU A C 1
ATOM 911 O O . LEU A 1 126 ? 6.257 -6.634 -24.766 1.00 90.62 126 LEU A O 1
ATOM 915 N N . THR A 1 127 ? 6.014 -4.528 -24.009 1.00 90.12 127 THR A N 1
ATOM 916 C CA . THR A 1 127 ? 4.907 -4.832 -23.087 1.00 90.12 127 THR A CA 1
ATOM 917 C C . THR A 1 127 ? 3.696 -5.403 -23.799 1.00 90.12 127 THR A C 1
ATOM 919 O O . THR A 1 127 ? 3.134 -6.385 -23.329 1.00 90.12 127 THR A O 1
ATOM 922 N N . GLU A 1 128 ? 3.320 -4.872 -24.965 1.00 92.12 128 GLU A N 1
ATOM 923 C CA . GLU A 1 128 ? 2.170 -5.402 -25.710 1.00 92.12 128 GLU A CA 1
ATOM 924 C C . GLU A 1 128 ? 2.362 -6.871 -26.095 1.00 92.12 128 GLU A C 1
ATOM 926 O O . GLU A 1 128 ? 1.425 -7.669 -26.064 1.00 92.12 128 GLU A O 1
ATOM 931 N N . ARG A 1 129 ? 3.596 -7.255 -26.439 1.00 92.25 129 ARG A N 1
ATOM 932 C CA . ARG A 1 129 ? 3.918 -8.637 -26.794 1.00 92.25 129 ARG A CA 1
ATOM 933 C C . ARG A 1 129 ? 3.829 -9.557 -25.578 1.00 92.25 129 ARG A C 1
ATOM 935 O O . ARG A 1 129 ? 3.287 -10.651 -25.701 1.00 92.25 129 ARG A O 1
ATOM 942 N N . ALA A 1 130 ? 4.304 -9.107 -24.417 1.00 92.12 130 ALA A N 1
ATOM 943 C CA . ALA A 1 130 ? 4.161 -9.844 -23.163 1.00 92.12 130 ALA A CA 1
ATOM 944 C C . ALA A 1 130 ? 2.687 -9.988 -22.743 1.00 92.12 130 ALA A C 1
ATOM 946 O O . ALA A 1 130 ? 2.263 -11.085 -22.379 1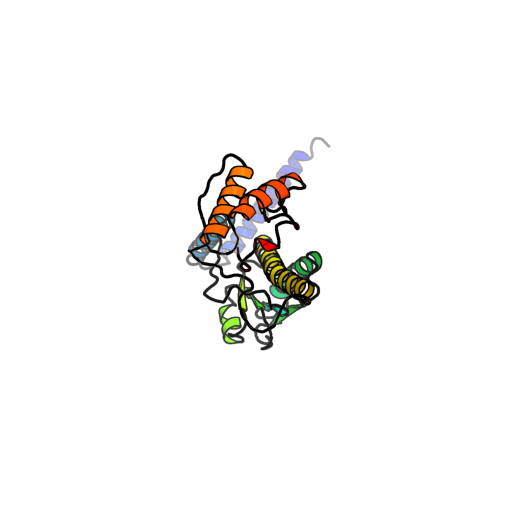.00 92.12 130 ALA A O 1
ATOM 947 N N . MET A 1 131 ? 1.887 -8.925 -22.881 1.00 91.88 131 MET A N 1
ATOM 948 C CA . MET A 1 131 ? 0.443 -8.936 -22.609 1.00 91.88 131 MET A CA 1
ATOM 949 C C . MET A 1 131 ? -0.311 -9.919 -23.503 1.00 91.88 131 MET A C 1
ATOM 951 O O . MET A 1 131 ? -1.221 -10.592 -23.037 1.00 91.88 131 MET A O 1
ATOM 955 N N . ARG A 1 132 ? 0.072 -10.059 -24.777 1.00 93.00 132 ARG A N 1
ATOM 956 C CA . ARG A 1 132 ? -0.539 -11.065 -25.663 1.00 93.00 132 ARG A CA 1
ATOM 957 C C . ARG A 1 132 ? -0.225 -12.499 -25.243 1.00 93.00 132 ARG A C 1
ATOM 959 O O . ARG A 1 132 ? -1.043 -13.379 -25.485 1.00 93.00 132 ARG A O 1
ATOM 966 N N . GLN A 1 133 ? 0.948 -12.741 -24.659 1.00 91.62 133 GLN A N 1
ATOM 967 C CA . GLN A 1 133 ? 1.366 -14.080 -24.246 1.00 91.62 133 GLN A CA 1
ATOM 968 C C . GLN A 1 133 ? 0.751 -14.503 -22.907 1.00 91.62 133 GLN A C 1
ATOM 970 O O . GLN A 1 133 ? 0.305 -15.640 -22.775 1.00 91.62 133 GLN A O 1
ATOM 975 N N . VAL A 1 134 ? 0.723 -13.598 -21.927 1.00 92.25 134 VAL A N 1
ATOM 976 C CA . VAL A 1 134 ? 0.153 -13.839 -20.592 1.00 92.25 134 VAL A CA 1
ATOM 977 C C . VAL A 1 134 ? -0.751 -12.670 -20.179 1.00 92.25 134 VAL A C 1
ATOM 979 O O . VAL A 1 134 ? -0.375 -11.871 -19.322 1.00 92.25 134 VAL A O 1
ATOM 982 N N . PRO A 1 135 ? -1.946 -12.528 -20.783 1.00 89.38 135 PRO A N 1
ATOM 983 C CA . PRO A 1 135 ? -2.846 -11.400 -20.515 1.00 89.38 135 PRO A CA 1
ATOM 984 C C . PRO A 1 135 ? -3.368 -11.360 -19.074 1.00 89.38 135 PRO A C 1
ATOM 986 O O . PRO A 1 135 ? -3.750 -10.300 -18.594 1.00 89.38 135 PRO A O 1
ATOM 989 N N . GLN A 1 136 ? -3.381 -12.503 -18.389 1.00 86.81 136 GLN A N 1
ATOM 990 C CA . GLN A 1 136 ? -3.814 -12.634 -16.999 1.00 86.81 136 GLN A CA 1
ATOM 991 C C . GLN A 1 136 ? -2.785 -12.133 -15.974 1.00 86.81 136 GLN A C 1
ATOM 993 O O . GLN A 1 136 ? -3.148 -11.889 -14.826 1.00 86.81 136 GLN A O 1
ATOM 998 N N . ALA A 1 137 ? -1.510 -12.021 -16.361 1.00 88.12 137 ALA A N 1
ATOM 999 C CA . ALA A 1 137 ? -0.455 -11.553 -15.468 1.00 88.12 137 ALA A CA 1
ATOM 1000 C C . ALA A 1 137 ? -0.498 -10.026 -15.328 1.00 88.12 137 ALA A C 1
ATOM 1002 O O . ALA A 1 137 ? -0.973 -9.321 -16.218 1.00 88.12 137 ALA A O 1
ATOM 1003 N N . GLN A 1 138 ? 0.049 -9.493 -14.237 1.00 90.00 138 GLN A N 1
ATOM 1004 C CA . GLN A 1 138 ? 0.249 -8.052 -14.108 1.00 90.00 138 GLN A CA 1
ATOM 1005 C C . GLN A 1 138 ? 1.466 -7.621 -14.929 1.00 90.00 138 GLN A C 1
ATOM 1007 O O . GLN A 1 138 ? 2.524 -8.244 -14.851 1.00 90.00 138 GLN A O 1
ATOM 1012 N N . HIS A 1 139 ? 1.344 -6.533 -15.692 1.00 90.69 139 HIS A N 1
ATOM 1013 C CA . HIS A 1 139 ? 2.415 -6.043 -16.567 1.00 90.69 139 HIS A CA 1
ATOM 1014 C C . HIS A 1 139 ? 2.901 -4.668 -16.130 1.00 90.69 139 HIS A C 1
ATOM 1016 O O . HIS A 1 139 ? 2.105 -3.755 -15.922 1.00 90.69 139 HIS A O 1
ATOM 1022 N N . ILE A 1 140 ? 4.220 -4.504 -16.049 1.00 89.06 140 ILE A N 1
ATOM 1023 C CA . ILE A 1 140 ? 4.870 -3.224 -15.766 1.00 89.06 140 ILE A CA 1
ATOM 1024 C C . ILE A 1 140 ? 5.834 -2.888 -16.901 1.00 89.06 140 ILE A C 1
ATOM 1026 O O . ILE A 1 140 ? 6.766 -3.639 -17.195 1.00 89.06 140 ILE A O 1
ATOM 1030 N N . SER A 1 141 ? 5.623 -1.728 -17.523 1.00 89.44 141 SER A N 1
ATOM 1031 C CA . SER A 1 141 ? 6.516 -1.186 -18.546 1.00 89.44 141 SER A CA 1
ATOM 1032 C C . SER A 1 141 ? 7.610 -0.318 -17.932 1.00 89.44 141 SER A C 1
ATOM 1034 O O . SER A 1 141 ? 7.317 0.585 -17.148 1.00 89.44 141 SER A O 1
ATOM 1036 N N . LEU A 1 142 ? 8.846 -0.516 -18.377 1.00 83.44 142 LEU A N 1
ATOM 1037 C CA . LEU A 1 142 ? 9.980 0.365 -18.112 1.00 83.44 142 LEU A CA 1
ATOM 1038 C C . LEU A 1 142 ? 10.368 1.135 -19.378 1.00 83.44 142 LEU A C 1
ATOM 1040 O O . LEU A 1 142 ? 10.304 0.597 -20.485 1.00 83.44 142 LEU A O 1
ATOM 1044 N N . THR A 1 143 ? 10.820 2.373 -19.208 1.00 80.50 143 THR A N 1
ATOM 1045 C CA . THR A 1 143 ? 11.476 3.177 -20.256 1.00 80.50 143 THR A CA 1
ATOM 1046 C C . THR A 1 143 ? 12.988 2.974 -20.256 1.00 80.50 143 THR A C 1
ATOM 1048 O O . THR A 1 143 ? 13.621 2.978 -21.305 1.00 80.50 143 THR A O 1
ATOM 1051 N N . ASN A 1 144 ? 13.585 2.762 -19.083 1.00 78.69 144 ASN A N 1
ATOM 1052 C CA . ASN A 1 144 ? 15.017 2.549 -18.941 1.00 78.69 144 ASN A CA 1
ATOM 1053 C C . ASN A 1 144 ? 15.302 1.498 -17.862 1.00 78.69 144 ASN A C 1
ATOM 1055 O O . ASN A 1 144 ? 14.855 1.601 -16.724 1.00 78.69 144 ASN A O 1
ATOM 1059 N N . PHE A 1 145 ? 16.088 0.478 -18.208 1.00 74.38 145 PHE A N 1
ATOM 1060 C CA . PHE A 1 145 ? 16.443 -0.603 -17.284 1.00 74.38 145 PHE A CA 1
ATOM 1061 C C . PHE A 1 145 ? 17.450 -0.193 -16.209 1.00 74.38 145 PHE A C 1
ATOM 1063 O O . PHE A 1 145 ? 17.659 -0.959 -15.271 1.00 74.38 145 PHE A O 1
ATOM 1070 N N . LEU A 1 146 ? 18.076 0.976 -16.347 1.00 74.25 146 LEU A N 1
ATOM 1071 C CA . LEU A 1 146 ? 18.990 1.548 -15.360 1.00 74.25 146 LEU A CA 1
ATOM 1072 C C . LEU A 1 146 ? 18.315 2.589 -14.459 1.00 74.25 146 LEU A C 1
ATOM 1074 O O . LEU A 1 146 ? 18.973 3.116 -13.563 1.00 74.25 146 LEU A O 1
ATOM 1078 N N . ASP A 1 147 ? 17.030 2.886 -14.673 1.00 75.38 147 ASP A N 1
ATOM 1079 C CA . ASP A 1 147 ? 16.298 3.836 -13.840 1.00 75.38 147 ASP A CA 1
ATOM 1080 C C . ASP A 1 147 ? 16.074 3.260 -12.437 1.00 75.38 147 ASP A C 1
ATOM 1082 O O . ASP A 1 147 ? 15.159 2.476 -12.175 1.00 75.38 147 ASP A O 1
ATOM 1086 N N . SER A 1 148 ? 16.942 3.663 -11.514 1.00 73.75 148 SER A N 1
ATOM 1087 C CA . SER A 1 148 ? 16.899 3.252 -10.117 1.00 73.75 148 SER A CA 1
ATOM 1088 C C . SER A 1 148 ? 15.672 3.786 -9.375 1.00 73.75 148 SER A C 1
ATOM 1090 O O . SER A 1 148 ? 15.271 3.164 -8.385 1.00 73.75 148 SER A O 1
ATOM 1092 N N . GLY A 1 149 ? 15.066 4.883 -9.840 1.00 77.38 149 GLY A N 1
ATOM 1093 C CA . GLY A 1 149 ? 13.867 5.481 -9.262 1.00 77.38 149 GLY A CA 1
ATOM 1094 C C . GLY A 1 149 ? 12.679 4.540 -9.389 1.00 77.38 149 GLY A C 1
ATOM 1095 O O . GLY A 1 149 ? 12.103 4.144 -8.375 1.00 77.38 149 GLY A O 1
ATOM 1096 N N . LEU A 1 150 ? 12.399 4.067 -10.608 1.00 79.75 150 LEU A N 1
ATOM 1097 C CA . LEU A 1 150 ? 11.307 3.123 -10.864 1.00 79.75 150 LEU A CA 1
ATOM 1098 C C . LEU A 1 150 ? 11.451 1.830 -10.053 1.00 79.75 150 LEU A C 1
ATOM 1100 O O . LEU A 1 150 ? 10.504 1.432 -9.378 1.00 79.75 150 LEU A O 1
ATOM 1104 N N . TYR A 1 151 ? 12.630 1.194 -10.031 1.00 83.19 151 TYR A N 1
ATOM 1105 C CA . TYR A 1 151 ? 12.814 -0.019 -9.217 1.00 83.19 151 TYR A CA 1
ATOM 1106 C C . TYR A 1 151 ? 12.636 0.240 -7.721 1.00 83.19 151 TYR A C 1
ATOM 1108 O O . TYR A 1 151 ? 12.189 -0.652 -7.001 1.00 83.19 151 TYR A O 1
ATOM 1116 N N . THR A 1 152 ? 12.992 1.431 -7.236 1.00 84.19 152 THR A N 1
ATOM 1117 C CA . THR A 1 152 ? 12.796 1.800 -5.828 1.00 84.19 152 THR A CA 1
ATOM 1118 C C . THR A 1 152 ? 11.311 1.927 -5.515 1.00 84.19 152 THR A C 1
ATOM 1120 O O . THR A 1 152 ? 10.838 1.221 -4.629 1.00 84.19 152 THR A O 1
ATOM 1123 N N . SER A 1 153 ? 10.557 2.691 -6.308 1.00 83.69 153 SER A N 1
ATOM 1124 C CA . SER A 1 153 ? 9.105 2.827 -6.136 1.00 83.69 153 SER A CA 1
ATOM 1125 C C . SER A 1 153 ? 8.371 1.488 -6.262 1.00 83.69 153 SER A C 1
ATOM 1127 O O . SER A 1 153 ? 7.464 1.203 -5.484 1.00 83.69 153 SER A O 1
ATOM 1129 N N . LEU A 1 154 ? 8.779 0.626 -7.201 1.00 84.06 154 LEU A N 1
ATOM 1130 C CA . LEU A 1 154 ? 8.221 -0.723 -7.337 1.00 84.06 154 LEU A CA 1
ATOM 1131 C C . LEU A 1 154 ? 8.508 -1.590 -6.111 1.00 84.06 154 LEU A C 1
ATOM 1133 O O . LEU A 1 154 ? 7.614 -2.282 -5.630 1.00 84.06 154 LEU A O 1
ATOM 1137 N N . THR A 1 155 ? 9.732 -1.534 -5.583 1.00 85.44 155 THR A N 1
ATOM 1138 C CA . THR A 1 155 ? 10.101 -2.289 -4.379 1.00 85.44 155 THR A CA 1
ATOM 1139 C C . THR A 1 155 ? 9.311 -1.795 -3.169 1.00 85.44 155 THR A C 1
ATOM 1141 O O . THR A 1 155 ? 8.748 -2.610 -2.448 1.00 85.44 155 THR A O 1
ATOM 1144 N N . GLU A 1 156 ? 9.207 -0.481 -2.961 1.00 85.50 156 GLU A N 1
ATOM 1145 C CA . GLU A 1 156 ? 8.417 0.106 -1.869 1.00 85.50 156 GLU A CA 1
ATOM 1146 C C . GLU A 1 156 ? 6.951 -0.319 -1.940 1.00 85.50 156 GLU A C 1
ATOM 1148 O O . GLU A 1 156 ? 6.354 -0.691 -0.931 1.00 85.50 156 GLU A O 1
ATOM 1153 N N . ARG A 1 157 ? 6.387 -0.339 -3.149 1.00 83.81 157 ARG A N 1
ATOM 1154 C CA . ARG A 1 157 ? 5.015 -0.776 -3.379 1.00 83.81 157 ARG A CA 1
ATOM 1155 C C . ARG A 1 157 ? 4.811 -2.261 -3.079 1.00 83.81 157 ARG A C 1
ATOM 1157 O O . ARG A 1 157 ? 3.817 -2.616 -2.449 1.00 83.81 157 ARG A O 1
ATOM 1164 N N . LEU A 1 158 ? 5.750 -3.116 -3.491 1.00 83.69 158 LEU A N 1
ATOM 1165 C CA . LEU A 1 158 ? 5.746 -4.544 -3.160 1.00 83.69 158 LEU A CA 1
ATOM 1166 C C . LEU A 1 158 ? 5.854 -4.753 -1.645 1.00 83.69 158 LEU A C 1
ATOM 1168 O O . LEU A 1 158 ? 5.089 -5.527 -1.079 1.00 83.69 158 LEU A O 1
ATOM 1172 N N . VAL A 1 159 ? 6.742 -4.021 -0.968 1.00 84.56 159 VAL A N 1
ATOM 1173 C CA . VAL A 1 159 ? 6.876 -4.063 0.497 1.00 84.56 159 VAL A CA 1
ATOM 1174 C C . VAL A 1 159 ? 5.579 -3.631 1.180 1.00 84.56 159 VAL A C 1
ATOM 1176 O O . VAL A 1 159 ? 5.138 -4.300 2.111 1.00 84.56 159 VAL A O 1
ATOM 1179 N N . ALA A 1 160 ? 4.951 -2.544 0.729 1.00 80.88 160 ALA A N 1
ATOM 1180 C CA . ALA A 1 160 ? 3.695 -2.057 1.293 1.00 80.88 160 ALA A CA 1
ATOM 1181 C C . ALA A 1 160 ? 2.564 -3.088 1.144 1.00 80.88 160 ALA A C 1
ATOM 1183 O O . ALA A 1 160 ? 1.881 -3.388 2.124 1.00 80.88 160 ALA A O 1
ATOM 1184 N N . ALA A 1 161 ? 2.421 -3.687 -0.041 1.00 78.50 161 ALA A N 1
ATOM 1185 C CA . ALA A 1 161 ? 1.418 -4.718 -0.296 1.00 78.50 161 ALA A CA 1
ATOM 1186 C C . ALA A 1 161 ? 1.662 -5.990 0.536 1.00 78.50 161 ALA A C 1
ATOM 1188 O O . ALA A 1 161 ? 0.734 -6.536 1.119 1.00 78.50 161 ALA A O 1
ATOM 1189 N N . GLN A 1 162 ? 2.918 -6.423 0.683 1.00 74.81 162 GLN A N 1
ATOM 1190 C CA . GLN A 1 162 ? 3.261 -7.591 1.504 1.00 74.81 162 GLN A CA 1
ATOM 1191 C C . GLN A 1 162 ? 3.090 -7.335 3.011 1.00 74.81 162 GLN A C 1
ATOM 1193 O O . GLN A 1 162 ? 2.702 -8.235 3.755 1.00 74.81 162 GLN A O 1
ATOM 1198 N N . ARG A 1 163 ? 3.350 -6.108 3.484 1.00 71.25 163 ARG A N 1
ATOM 1199 C CA . ARG A 1 163 ? 3.103 -5.717 4.882 1.00 71.25 163 ARG A CA 1
ATOM 1200 C C . ARG A 1 163 ? 1.620 -5.704 5.223 1.00 71.25 163 ARG A C 1
ATOM 1202 O O . ARG A 1 163 ? 1.289 -6.018 6.360 1.00 71.25 163 ARG A O 1
ATOM 1209 N N . HIS A 1 164 ? 0.747 -5.372 4.273 1.00 64.81 164 HIS A N 1
ATOM 1210 C CA . HIS A 1 164 ? -0.695 -5.514 4.468 1.00 64.81 164 HIS A CA 1
ATOM 1211 C C . HIS A 1 164 ? -1.064 -6.973 4.740 1.00 64.81 164 HIS A C 1
ATOM 1213 O O . HIS A 1 164 ? -1.684 -7.233 5.763 1.00 64.81 164 HIS A O 1
ATOM 1219 N N . THR A 1 165 ? -0.588 -7.921 3.926 1.00 60.28 165 THR A N 1
ATOM 1220 C CA . THR A 1 165 ? -0.845 -9.355 4.135 1.00 60.28 165 THR A CA 1
ATOM 1221 C C . THR A 1 165 ? -0.273 -9.856 5.461 1.00 60.28 165 THR A C 1
ATOM 1223 O O . THR A 1 165 ? -0.963 -10.529 6.217 1.00 60.28 165 THR A O 1
ATOM 1226 N N . ALA A 1 166 ? 0.969 -9.483 5.791 1.00 59.91 166 ALA A N 1
ATOM 1227 C CA . ALA A 1 166 ? 1.613 -9.903 7.036 1.00 59.91 166 ALA A CA 1
ATOM 1228 C C . ALA A 1 166 ? 0.943 -9.298 8.281 1.00 59.91 166 ALA A C 1
ATOM 1230 O O . ALA A 1 166 ? 0.814 -9.971 9.301 1.00 59.91 166 ALA A O 1
ATOM 1231 N N . ASN A 1 167 ? 0.500 -8.039 8.212 1.00 60.00 167 ASN A N 1
ATOM 1232 C CA . ASN A 1 167 ? -0.268 -7.423 9.289 1.00 60.00 167 ASN A CA 1
ATOM 1233 C C . ASN A 1 167 ? -1.663 -8.038 9.387 1.00 60.00 167 ASN A C 1
ATOM 1235 O O . ASN A 1 167 ? -2.115 -8.282 10.495 1.00 60.00 167 ASN A O 1
ATOM 1239 N N . GLU A 1 168 ? -2.328 -8.329 8.270 1.00 56.62 168 GLU A N 1
ATOM 1240 C CA . GLU A 1 168 ? -3.636 -8.982 8.259 1.00 56.62 168 GLU A CA 1
ATOM 1241 C C . GLU A 1 168 ? -3.559 -10.399 8.844 1.00 56.62 168 GLU A C 1
ATOM 1243 O O . GLU A 1 168 ? -4.375 -10.749 9.690 1.00 56.62 168 GLU A O 1
ATOM 1248 N N . GLU A 1 169 ? -2.549 -11.192 8.478 1.00 60.38 169 GLU A N 1
ATOM 1249 C CA . GLU A 1 169 ? -2.310 -12.512 9.070 1.00 60.38 169 GLU A CA 1
ATOM 1250 C C . GLU A 1 169 ? -1.947 -12.419 10.551 1.00 60.38 169 GLU A C 1
ATOM 1252 O O . GLU A 1 169 ? -2.488 -13.174 11.352 1.00 60.38 169 GLU A O 1
ATOM 1257 N N . LYS A 1 170 ? -1.091 -11.470 10.950 1.00 59.34 170 LYS A N 1
ATOM 1258 C CA . LYS A 1 170 ? -0.720 -11.272 12.358 1.00 59.34 170 LYS A CA 1
ATOM 1259 C C . LYS A 1 170 ? -1.901 -10.797 13.204 1.00 59.34 170 LYS A C 1
ATOM 1261 O O . LYS A 1 170 ? -2.029 -11.224 14.345 1.00 59.34 170 LYS A O 1
ATOM 1266 N N . VAL A 1 171 ? -2.766 -9.955 12.641 1.00 57.97 171 VAL A N 1
ATOM 1267 C CA . VAL A 1 171 ? -4.025 -9.517 13.254 1.00 57.97 171 VAL A CA 1
ATOM 1268 C C . VAL A 1 171 ? -4.993 -10.695 13.362 1.00 57.97 171 VAL A C 1
ATOM 1270 O O . VAL A 1 171 ? -5.547 -10.911 14.433 1.00 57.97 171 VAL A O 1
ATOM 1273 N N . LYS A 1 172 ? -5.153 -11.513 12.314 1.00 53.81 172 LYS A N 1
ATOM 1274 C CA . LYS A 1 172 ? -5.987 -12.729 12.352 1.00 53.81 172 LYS A CA 1
ATOM 1275 C C . LYS A 1 172 ? -5.469 -13.755 13.361 1.00 53.81 172 LYS A C 1
ATOM 1277 O O . LYS A 1 172 ? -6.266 -14.342 14.081 1.00 53.81 172 LYS A O 1
ATOM 1282 N N . ASP A 1 173 ? -4.154 -13.944 13.450 1.00 56.28 173 ASP A N 1
ATOM 1283 C CA . ASP A 1 173 ? -3.510 -14.867 14.390 1.00 56.28 173 ASP A CA 1
ATOM 1284 C C . ASP A 1 173 ? -3.626 -14.382 15.841 1.00 56.28 173 ASP A C 1
ATOM 1286 O O . ASP A 1 173 ? -3.990 -15.161 16.718 1.00 56.28 173 ASP A O 1
ATOM 1290 N N . SER A 1 174 ? -3.431 -13.082 16.096 1.00 57.44 174 SER A N 1
ATOM 1291 C CA . SER A 1 174 ? -3.624 -12.505 17.431 1.00 57.44 174 SER A CA 1
ATOM 1292 C C . SER A 1 174 ? -5.094 -12.405 17.851 1.00 57.44 174 SER A C 1
ATOM 1294 O O . SER A 1 174 ? -5.374 -12.222 19.032 1.00 57.44 174 SER A O 1
ATOM 1296 N N . LEU A 1 175 ? -6.031 -12.500 16.904 1.00 54.84 175 LEU A N 1
ATOM 1297 C CA . LEU A 1 175 ? -7.476 -12.467 17.147 1.00 54.84 175 LEU A CA 1
ATOM 1298 C C . LEU A 1 175 ? -8.131 -13.858 17.157 1.00 54.84 175 LEU A C 1
ATOM 1300 O O . LEU A 1 175 ? -9.351 -13.930 17.292 1.00 54.84 175 LEU A O 1
ATOM 1304 N N . LYS A 1 176 ? -7.368 -14.960 17.066 1.00 52.34 176 LYS A N 1
ATOM 1305 C CA . LYS A 1 176 ? -7.913 -16.336 17.074 1.00 52.34 176 LYS A CA 1
ATOM 1306 C C . LYS A 1 176 ? -8.800 -16.654 18.282 1.00 52.34 176 LYS A C 1
ATOM 1308 O O . LYS A 1 176 ? -9.759 -17.401 18.134 1.00 52.34 176 LYS A O 1
ATOM 1313 N N . ASP A 1 177 ? -8.541 -16.041 19.435 1.00 48.19 177 ASP A N 1
ATOM 1314 C CA . ASP A 1 177 ? -9.357 -16.215 20.647 1.00 48.19 177 ASP A CA 1
ATOM 1315 C C . ASP A 1 177 ? -10.644 -15.358 20.654 1.00 48.19 177 ASP A C 1
ATOM 1317 O O . ASP A 1 177 ? -11.406 -15.376 21.618 1.00 48.19 177 ASP A O 1
ATOM 1321 N N . SER A 1 178 ? -10.902 -14.556 19.613 1.00 47.44 178 SER A N 1
ATOM 1322 C CA . SER A 1 178 ? -12.055 -13.638 19.539 1.00 47.44 178 SER A CA 1
ATOM 1323 C C . SER A 1 178 ? -12.718 -13.552 18.158 1.00 47.44 178 SER A C 1
ATOM 1325 O O . SER A 1 178 ? -13.610 -12.725 17.968 1.00 47.44 178 SER A O 1
ATOM 1327 N N . PHE A 1 179 ? -12.314 -14.387 17.197 1.00 40.56 179 PHE A N 1
ATOM 1328 C CA . PHE A 1 179 ? -12.906 -14.440 15.860 1.00 40.56 179 PHE A CA 1
ATOM 1329 C C . PHE A 1 179 ? -13.830 -15.653 15.734 1.00 40.56 179 PHE A C 1
ATOM 1331 O O . PHE A 1 179 ? -13.370 -16.791 15.681 1.00 40.56 179 PHE A O 1
ATOM 1338 N N . ASP A 1 180 ? -15.135 -15.400 15.666 1.00 48.09 180 ASP A N 1
ATOM 1339 C CA . ASP A 1 180 ? -16.087 -16.352 15.100 1.00 48.09 180 ASP A CA 1
ATOM 1340 C C . ASP A 1 180 ? -16.138 -16.110 13.582 1.00 48.09 180 ASP A C 1
ATOM 1342 O O . ASP A 1 180 ? -16.307 -14.975 13.130 1.00 48.09 180 ASP A O 1
ATOM 1346 N N . ASP A 1 181 ? -15.958 -17.170 12.791 1.00 44.62 181 ASP A N 1
ATOM 1347 C CA . ASP A 1 181 ? -15.863 -17.166 11.314 1.00 44.62 181 ASP A CA 1
ATOM 1348 C C . ASP A 1 181 ? -17.211 -16.803 10.637 1.00 44.62 181 ASP A C 1
ATOM 1350 O O . ASP A 1 181 ? -17.375 -16.770 9.416 1.00 44.62 181 ASP A O 1
ATOM 1354 N N . SER A 1 182 ? -18.215 -16.483 11.454 1.00 47.22 182 SER A N 1
ATOM 1355 C CA . SER A 1 182 ? -19.571 -16.110 11.081 1.00 47.22 182 SER A CA 1
ATOM 1356 C C . SER A 1 182 ? -19.696 -14.635 10.682 1.00 47.22 182 SER A C 1
ATOM 1358 O O . SER A 1 182 ? -20.604 -13.956 11.134 1.00 47.22 182 SER A O 1
ATOM 1360 N N . SER A 1 183 ? -18.808 -14.125 9.817 1.00 49.00 183 SER A N 1
ATOM 1361 C CA . SER A 1 183 ? -19.044 -12.945 8.949 1.00 49.00 183 SER A CA 1
ATOM 1362 C C . SER A 1 183 ? -20.056 -11.891 9.458 1.00 49.00 183 SER A C 1
ATOM 1364 O O . SER A 1 183 ? -21.006 -11.505 8.776 1.00 49.00 183 SER A O 1
ATOM 1366 N N . ALA A 1 184 ? -19.813 -11.360 10.654 1.00 47.06 184 ALA A N 1
ATOM 1367 C CA . ALA A 1 184 ? -20.446 -10.157 11.164 1.00 47.06 184 ALA A CA 1
ATOM 1368 C C . ALA A 1 184 ? -19.306 -9.225 11.554 1.00 47.06 184 ALA A C 1
ATOM 1370 O O . ALA A 1 184 ? -18.575 -9.497 12.500 1.00 47.06 184 ALA A O 1
ATOM 1371 N N . ASN A 1 185 ? -19.101 -8.168 10.765 1.00 53.75 185 ASN A N 1
ATOM 1372 C CA . ASN A 1 185 ? -18.078 -7.152 11.007 1.00 53.75 185 ASN A CA 1
ATOM 1373 C C . ASN A 1 185 ? -17.981 -6.836 12.512 1.00 53.75 185 ASN A C 1
ATOM 1375 O O . ASN A 1 185 ? -18.980 -6.404 13.090 1.00 53.75 185 ASN A O 1
ATOM 1379 N N . LEU A 1 186 ? -16.800 -7.052 13.116 1.00 70.81 186 LEU A N 1
ATOM 1380 C CA . LEU A 1 186 ? -16.517 -6.848 14.550 1.00 70.81 186 LEU A CA 1
ATOM 1381 C C . LEU A 1 186 ? -17.096 -5.518 15.070 1.00 70.81 186 LEU A C 1
ATOM 1383 O O . LEU A 1 186 ? -17.582 -5.429 16.195 1.00 70.81 186 LEU A O 1
ATOM 1387 N N . PHE A 1 187 ? -17.083 -4.503 14.209 1.00 78.12 187 PHE A N 1
ATOM 1388 C CA . PHE A 1 187 ? -17.831 -3.259 14.318 1.00 78.12 187 PHE A CA 1
ATOM 1389 C C . PHE A 1 187 ? -18.229 -2.793 12.908 1.00 78.12 187 PHE A C 1
ATOM 1391 O O . PHE A 1 187 ? -17.613 -3.176 11.912 1.00 78.12 187 PHE A O 1
ATOM 1398 N N . LYS A 1 188 ? -19.267 -1.960 12.803 1.00 80.12 188 LYS A N 1
ATOM 1399 C CA . LYS A 1 188 ? -19.682 -1.355 11.528 1.00 80.12 188 LYS A CA 1
ATOM 1400 C C . LYS A 1 188 ? -18.961 -0.029 11.318 1.00 80.12 188 LYS A C 1
ATOM 1402 O O . LYS A 1 188 ? -18.756 0.712 12.272 1.00 80.12 188 LYS A O 1
ATOM 1407 N N . LEU A 1 189 ? -18.617 0.279 10.070 1.00 86.50 189 LEU A N 1
ATOM 1408 C CA . LEU A 1 189 ? -18.019 1.554 9.685 1.00 86.50 189 LEU A CA 1
ATOM 1409 C C . LEU A 1 189 ? -18.818 2.159 8.529 1.00 86.50 189 LEU A C 1
ATOM 1411 O O . LEU A 1 189 ? -19.119 1.476 7.550 1.00 86.50 189 LEU A O 1
ATOM 1415 N N . GLY A 1 190 ? -19.174 3.430 8.643 1.00 85.44 190 GLY A N 1
ATOM 1416 C CA . GLY A 1 190 ? -19.987 4.133 7.665 1.00 85.44 190 GLY A CA 1
ATOM 1417 C C . GLY A 1 190 ? -20.018 5.634 7.923 1.00 85.44 190 GLY A C 1
ATOM 1418 O O . GLY A 1 190 ? -19.371 6.156 8.826 1.00 85.44 190 GLY A O 1
ATOM 1419 N N . ALA A 1 191 ? -20.803 6.355 7.126 1.00 88.06 191 ALA A N 1
ATOM 1420 C CA . ALA A 1 191 ? -20.933 7.805 7.278 1.00 88.06 191 ALA A CA 1
ATOM 1421 C C . ALA A 1 191 ? -21.473 8.224 8.663 1.00 88.06 191 ALA A C 1
ATOM 1423 O O . ALA A 1 191 ? -21.258 9.353 9.089 1.00 88.06 191 ALA A O 1
ATOM 1424 N N . GLU A 1 192 ? -22.159 7.320 9.365 1.00 88.38 192 GLU A N 1
ATOM 1425 C CA . GLU A 1 192 ? -22.731 7.554 10.694 1.00 88.38 192 GLU A CA 1
ATOM 1426 C C . GLU A 1 192 ? -21.697 7.641 11.826 1.00 88.38 192 GLU A C 1
ATOM 1428 O O . GLU A 1 192 ? -21.982 8.272 12.843 1.00 88.38 192 GLU A O 1
ATOM 1433 N N . ASN A 1 193 ? -20.506 7.060 11.651 1.00 91.69 193 ASN A N 1
ATOM 1434 C CA . ASN A 1 193 ? -19.433 7.058 12.650 1.00 91.69 193 ASN A CA 1
ATOM 1435 C C . ASN A 1 193 ? -18.080 7.570 12.124 1.00 91.69 193 ASN A C 1
ATOM 1437 O O . ASN A 1 193 ? -17.063 7.456 12.802 1.00 91.69 193 ASN A O 1
ATOM 1441 N N . ILE A 1 194 ? -18.058 8.197 10.943 1.00 94.69 194 ILE A N 1
ATOM 1442 C CA . ILE A 1 194 ? -16.870 8.865 10.396 1.00 94.69 194 ILE A CA 1
ATOM 1443 C C . ILE A 1 194 ? -17.048 10.384 10.466 1.00 94.69 194 ILE A C 1
ATOM 1445 O O . ILE A 1 194 ? -17.901 10.965 9.795 1.00 94.69 194 ILE A O 1
ATOM 1449 N N . PHE A 1 195 ? -16.177 11.048 11.228 1.00 95.00 195 PHE A N 1
ATOM 1450 C CA . PHE A 1 195 ? -16.225 12.496 11.446 1.00 95.00 195 PHE A CA 1
ATOM 1451 C C . PHE A 1 195 ? -14.949 13.172 10.935 1.00 95.00 195 PHE A C 1
ATOM 1453 O O . PHE A 1 195 ? -13.925 13.216 11.614 1.00 95.00 195 PHE 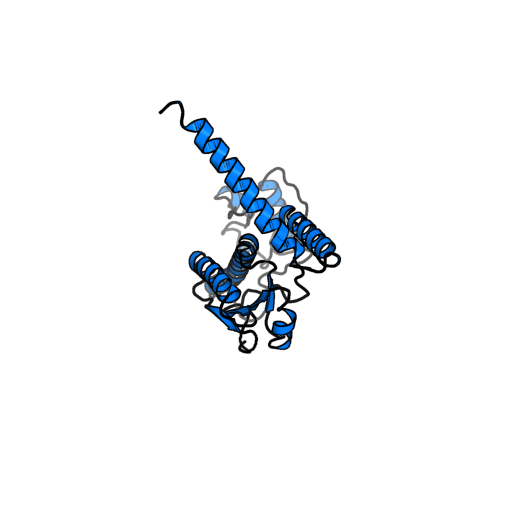A O 1
ATOM 1460 N N . LEU A 1 196 ? -15.011 13.722 9.720 1.00 95.81 196 LEU A N 1
ATOM 1461 C CA . LEU A 1 196 ? -13.863 14.345 9.054 1.00 95.81 196 LEU A CA 1
ATOM 1462 C C . LEU A 1 196 ? -13.717 15.835 9.403 1.00 95.81 196 LEU A C 1
ATOM 1464 O O . LEU A 1 196 ? -14.677 16.511 9.778 1.00 95.81 196 LEU A O 1
ATOM 1468 N N . GLY A 1 197 ? -12.501 16.371 9.245 1.00 94.81 197 GLY A N 1
ATOM 1469 C CA . GLY A 1 197 ? -12.239 17.813 9.349 1.00 94.81 197 GLY A CA 1
ATOM 1470 C C . GLY A 1 197 ? -12.574 18.411 10.721 1.00 94.81 197 GLY A C 1
ATOM 1471 O O . GLY A 1 197 ? -13.030 19.554 10.817 1.00 94.81 197 GLY A O 1
ATOM 1472 N N . ARG A 1 198 ? -12.424 17.625 11.791 1.00 95.44 198 ARG A N 1
ATOM 1473 C CA . ARG A 1 198 ? -12.574 18.095 13.172 1.00 95.44 198 ARG A CA 1
ATOM 1474 C C . ARG A 1 198 ? -11.294 18.765 13.656 1.00 95.44 198 ARG A C 1
ATOM 1476 O O . ARG A 1 198 ? -10.197 18.461 13.196 1.00 95.44 198 ARG A O 1
ATOM 1483 N N . LYS A 1 199 ? -11.466 19.705 14.579 1.00 96.06 199 LYS A N 1
ATOM 1484 C CA . LYS A 1 199 ? -10.390 20.367 15.312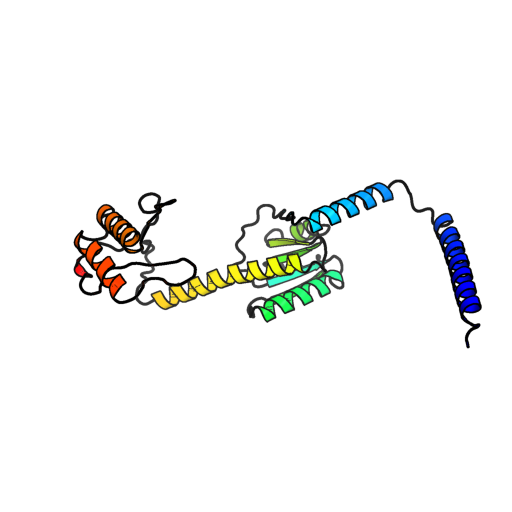 1.00 96.06 199 LYS A CA 1
ATOM 1485 C C . LYS A 1 199 ? -10.726 20.263 16.789 1.00 96.06 199 LYS A C 1
ATOM 1487 O O . LYS A 1 199 ? -11.887 20.423 17.146 1.00 96.06 199 LYS A O 1
ATOM 1492 N N . ALA A 1 200 ? -9.712 20.007 17.597 1.00 96.25 200 ALA A N 1
ATOM 1493 C CA . ALA A 1 200 ? -9.787 20.024 19.046 1.00 96.25 200 ALA A CA 1
ATOM 1494 C C . ALA A 1 200 ? -8.541 20.754 19.552 1.00 96.25 200 ALA A C 1
ATOM 1496 O O . ALA A 1 200 ? -7.447 20.541 19.022 1.00 96.25 200 ALA A O 1
ATOM 1497 N N . ALA A 1 201 ? -8.705 21.644 20.525 1.00 96.94 201 ALA A N 1
ATOM 1498 C CA . ALA A 1 201 ? -7.595 22.363 21.141 1.00 96.94 201 ALA A CA 1
ATOM 1499 C C . ALA A 1 201 ? -6.791 21.448 22.073 1.00 96.94 201 ALA A C 1
ATOM 1501 O O . ALA A 1 201 ? -5.579 21.614 22.207 1.00 96.94 201 ALA A O 1
ATOM 1502 N N . THR A 1 202 ? -7.457 20.471 22.696 1.00 97.81 202 THR A N 1
ATOM 1503 C CA . THR A 1 202 ? -6.823 19.490 23.582 1.00 97.81 202 THR A CA 1
ATOM 1504 C C . THR A 1 202 ? -7.305 18.071 23.293 1.00 97.81 202 THR A C 1
ATOM 1506 O O . THR A 1 202 ? -8.347 17.852 22.670 1.00 97.81 202 THR A O 1
ATOM 1509 N N . LYS A 1 203 ? -6.546 17.072 23.756 1.00 96.44 203 LYS A N 1
ATOM 1510 C CA . LYS A 1 203 ? -6.925 15.664 23.583 1.00 96.44 203 LYS A CA 1
ATOM 1511 C C . LYS A 1 203 ? -8.198 15.312 24.354 1.00 96.44 203 LYS A C 1
ATOM 1513 O O . LYS A 1 203 ? -8.980 14.499 23.888 1.00 96.44 203 LYS A O 1
ATOM 1518 N N . GLU A 1 204 ? -8.445 15.954 25.493 1.00 97.94 204 GLU A N 1
ATOM 1519 C CA . GLU A 1 204 ? -9.640 15.736 26.313 1.00 97.94 204 GLU A CA 1
ATOM 1520 C C . GLU A 1 204 ? -10.910 16.154 25.564 1.00 97.94 204 GLU A C 1
ATOM 1522 O O . GLU A 1 204 ? -11.936 15.488 25.676 1.00 97.94 204 GLU A O 1
ATOM 1527 N N . GLU A 1 205 ? -10.836 17.223 24.765 1.00 97.81 205 GLU A N 1
ATOM 1528 C CA . GLU A 1 205 ? -11.926 17.646 23.884 1.00 97.81 205 GLU A CA 1
ATOM 1529 C C . GLU A 1 205 ? -12.193 16.598 22.792 1.00 97.81 205 GLU A C 1
ATOM 1531 O O . GLU A 1 205 ? -13.342 16.212 22.576 1.00 97.81 205 GLU A O 1
ATOM 1536 N N . ALA A 1 206 ? -11.139 16.064 22.163 1.00 97.75 206 ALA A N 1
ATOM 1537 C CA . ALA A 1 206 ? -11.268 15.003 21.161 1.00 97.75 206 ALA A CA 1
ATOM 1538 C C . ALA A 1 206 ? -11.832 13.694 21.749 1.00 97.75 206 ALA A C 1
ATOM 1540 O O . ALA A 1 206 ? -12.693 13.060 21.141 1.00 97.75 206 ALA A O 1
ATOM 1541 N N . ILE A 1 207 ? -11.385 13.306 22.946 1.00 97.94 207 ILE A N 1
ATOM 1542 C CA . ILE A 1 207 ? -11.845 12.098 23.649 1.00 97.94 207 ILE A CA 1
ATOM 1543 C C . ILE A 1 207 ? -13.305 12.238 24.064 1.00 97.94 207 ILE A C 1
ATOM 1545 O O . ILE A 1 207 ? -14.084 11.303 23.882 1.00 97.94 207 ILE A O 1
ATOM 1549 N N . ARG A 1 208 ? -13.695 13.409 24.579 1.00 98.06 208 ARG A N 1
ATOM 1550 C CA . ARG A 1 208 ? -15.090 13.696 24.921 1.00 98.06 208 ARG A CA 1
ATOM 1551 C C . ARG A 1 208 ? -15.982 13.605 23.689 1.00 98.06 208 ARG A C 1
ATOM 1553 O O . ARG A 1 208 ? -17.001 12.928 23.744 1.00 98.06 208 ARG A O 1
ATOM 1560 N N . PHE A 1 209 ? -15.561 14.210 22.578 1.00 97.88 209 PHE A N 1
ATOM 1561 C CA . PHE A 1 209 ? -16.279 14.113 21.311 1.00 97.88 209 PHE A CA 1
ATOM 1562 C C . PHE A 1 209 ? -16.459 12.653 20.869 1.00 97.88 209 PHE A C 1
ATOM 1564 O O . PHE A 1 209 ? -17.578 12.252 20.559 1.00 97.88 209 PHE A O 1
ATOM 1571 N N . ALA A 1 210 ? -15.389 11.850 20.882 1.00 97.25 210 ALA A N 1
ATOM 1572 C CA . ALA A 1 210 ? -15.457 10.433 20.521 1.00 97.25 210 ALA A CA 1
ATOM 1573 C C . ALA A 1 210 ? -16.432 9.662 21.428 1.00 97.25 210 ALA A C 1
ATOM 1575 O O . ALA A 1 210 ? -17.314 8.963 20.932 1.00 97.25 210 ALA A O 1
ATOM 1576 N N . GLY A 1 211 ? -16.341 9.857 22.746 1.00 96.94 211 GLY A N 1
ATOM 1577 C CA . GLY A 1 211 ? -17.261 9.253 23.707 1.00 96.94 211 GLY A CA 1
ATOM 1578 C C . GLY A 1 211 ? -18.722 9.645 23.465 1.00 96.94 211 GLY A C 1
ATOM 1579 O O . GLY A 1 211 ? -19.598 8.786 23.477 1.00 96.94 211 GLY A O 1
ATOM 1580 N N . GLU A 1 212 ? -19.002 10.917 23.182 1.00 97.50 212 GLU A N 1
ATOM 1581 C CA . GLU A 1 212 ? -20.356 11.389 22.863 1.00 97.50 212 GLU A CA 1
ATOM 1582 C C . GLU A 1 212 ? -20.916 10.746 21.586 1.00 97.50 212 GLU A C 1
ATOM 1584 O O . GLU A 1 212 ? -22.103 10.414 21.540 1.00 97.50 212 GLU A O 1
ATOM 1589 N N . GLN A 1 213 ? -20.084 10.524 20.560 1.00 97.44 213 GLN A N 1
ATOM 1590 C CA . GLN A 1 213 ? -20.522 9.810 19.355 1.00 97.44 213 GLN A CA 1
ATOM 1591 C C . GLN A 1 213 ? -20.777 8.325 19.634 1.00 97.44 213 GLN A C 1
ATOM 1593 O O . GLN A 1 213 ? -21.748 7.776 19.112 1.00 97.44 213 GLN A O 1
ATOM 1598 N N . LEU A 1 214 ? -19.989 7.694 20.513 1.00 96.31 214 LEU A N 1
ATOM 1599 C CA . LEU A 1 214 ? -20.234 6.315 20.944 1.00 96.31 214 LEU A CA 1
ATOM 1600 C C . LEU A 1 214 ? -21.570 6.177 21.691 1.00 96.31 214 LEU A C 1
ATOM 1602 O O . LEU A 1 214 ? -22.339 5.249 21.425 1.00 96.31 214 LEU A O 1
ATOM 1606 N N . VAL A 1 215 ? -21.886 7.127 22.576 1.00 96.44 215 VAL A N 1
ATOM 1607 C CA . VAL A 1 215 ? -23.182 7.187 23.275 1.00 96.44 215 VAL A CA 1
ATOM 1608 C C . VAL A 1 215 ? -24.317 7.395 22.274 1.00 96.44 215 VAL A C 1
ATOM 1610 O O . VAL A 1 215 ? -25.302 6.659 22.278 1.00 96.44 215 VAL A O 1
ATOM 1613 N N . LYS A 1 216 ? -24.166 8.357 21.356 1.00 95.88 216 LYS A N 1
ATOM 1614 C CA . LYS A 1 216 ? -25.171 8.667 20.329 1.00 95.88 216 LYS A CA 1
ATOM 1615 C C . LYS A 1 216 ? -25.427 7.494 19.373 1.00 95.88 216 LYS A C 1
ATOM 1617 O O . LYS A 1 216 ? -26.563 7.303 18.948 1.00 95.88 216 LYS A O 1
ATOM 1622 N N . GLY A 1 217 ? -24.401 6.702 19.057 1.00 92.75 217 GLY A N 1
ATOM 1623 C CA . GLY A 1 217 ? -24.505 5.470 18.261 1.00 92.75 217 GLY A CA 1
ATOM 1624 C C . GLY A 1 217 ? -25.078 4.264 19.024 1.00 92.75 217 GLY A C 1
ATOM 1625 O O . GLY A 1 217 ? -25.268 3.183 18.450 1.00 92.75 217 GLY A O 1
ATOM 1626 N N . GLY A 1 218 ? -25.367 4.431 20.320 1.00 93.88 218 GLY A N 1
ATOM 1627 C CA . GLY A 1 218 ? -25.878 3.376 21.191 1.00 93.88 218 GLY A CA 1
ATOM 1628 C C . GLY A 1 218 ? -24.870 2.249 21.410 1.00 93.88 218 GLY A C 1
ATOM 1629 O O . GLY A 1 218 ? -25.272 1.089 21.497 1.00 93.88 218 GLY A O 1
ATOM 1630 N N . TYR A 1 219 ? -23.573 2.567 21.411 1.00 93.62 219 TYR A N 1
ATOM 1631 C CA . TYR A 1 219 ? -22.494 1.614 21.690 1.00 93.62 219 TYR A CA 1
ATOM 1632 C C . TYR A 1 219 ? -22.212 1.499 23.187 1.00 93.62 219 TYR A C 1
ATOM 1634 O O . TYR A 1 219 ? -21.886 0.419 23.673 1.00 93.62 219 TYR A O 1
ATOM 1642 N N . VAL A 1 220 ? -22.371 2.603 23.919 1.00 96.44 220 VAL A N 1
ATOM 1643 C CA . VAL A 1 220 ? -22.034 2.717 25.341 1.00 96.44 220 VAL A CA 1
ATOM 1644 C C . VAL A 1 220 ? -23.027 3.617 26.080 1.00 96.44 220 VAL A C 1
ATOM 1646 O O . VAL A 1 220 ? -23.705 4.444 25.468 1.00 96.44 220 VAL A O 1
ATOM 1649 N N . GLU A 1 221 ? -23.096 3.473 27.399 1.00 96.75 221 GLU A N 1
ATOM 1650 C CA . GLU A 1 221 ? -23.830 4.374 28.293 1.00 96.75 221 GLU A CA 1
ATOM 1651 C C . GLU A 1 221 ? -23.067 5.704 28.516 1.00 96.75 221 GLU A C 1
ATOM 1653 O O . GLU A 1 221 ? -21.841 5.744 28.351 1.00 96.75 221 GLU A O 1
ATOM 1658 N N . PRO A 1 222 ? -23.746 6.809 28.898 1.00 97.31 222 PRO A N 1
ATOM 1659 C CA . PRO A 1 222 ? -23.131 8.135 29.066 1.00 97.31 222 PRO A CA 1
ATOM 1660 C C . PRO A 1 222 ? -21.907 8.175 29.994 1.00 97.31 222 PRO A C 1
ATOM 1662 O O . PRO A 1 222 ? -20.970 8.943 29.771 1.00 97.31 222 PRO A O 1
ATOM 1665 N N . GLU A 1 223 ? -21.884 7.325 31.017 1.00 96.12 223 GLU A N 1
ATOM 1666 C CA . GLU A 1 223 ? -20.801 7.199 31.992 1.00 96.12 223 GLU A CA 1
ATOM 1667 C C . GLU A 1 223 ? -19.475 6.771 31.341 1.00 96.12 223 GLU A C 1
ATOM 1669 O O . GLU A 1 223 ? -18.397 7.090 31.851 1.00 96.12 223 GLU A O 1
ATOM 1674 N N . TYR A 1 224 ? -19.529 6.103 30.184 1.00 96.50 224 TYR A N 1
ATOM 1675 C CA . TYR A 1 224 ? -18.342 5.643 29.466 1.00 96.50 224 TYR A CA 1
ATOM 1676 C C . TYR A 1 224 ? -17.466 6.801 28.966 1.00 96.50 224 TYR A C 1
ATOM 1678 O O . TYR A 1 224 ? -16.246 6.663 28.897 1.00 96.50 224 TYR A O 1
ATOM 1686 N N . VAL A 1 225 ? -18.050 7.976 28.695 1.00 97.56 225 VAL A N 1
ATOM 1687 C CA . VAL A 1 225 ? -17.295 9.172 28.274 1.00 97.56 225 VAL A CA 1
ATOM 1688 C C . VAL A 1 225 ? -16.310 9.603 29.359 1.00 97.56 225 VAL A C 1
ATOM 1690 O O . VAL A 1 225 ? -15.151 9.914 29.077 1.00 97.56 225 VAL A O 1
ATOM 1693 N N . GLN A 1 226 ? -16.753 9.587 30.618 1.00 97.75 226 GLN A N 1
ATOM 1694 C CA . GLN A 1 226 ? -15.889 9.916 31.745 1.00 97.75 226 GLN A CA 1
ATOM 1695 C C . GLN A 1 226 ? -14.827 8.831 31.952 1.00 97.75 226 GLN A C 1
ATOM 1697 O O . GLN A 1 226 ? -13.658 9.156 32.154 1.00 97.75 226 GLN A O 1
ATOM 1702 N N . ALA A 1 227 ? -15.195 7.559 31.782 1.00 97.25 227 ALA A N 1
ATOM 1703 C CA . ALA A 1 227 ? -14.245 6.454 31.845 1.00 97.25 227 ALA A CA 1
ATOM 1704 C C . ALA A 1 227 ? -13.139 6.553 30.779 1.00 97.25 227 ALA A C 1
ATOM 1706 O O . ALA A 1 227 ? -11.991 6.230 31.074 1.00 97.25 227 ALA A O 1
ATOM 1707 N N . MET A 1 228 ? -13.433 7.032 29.564 1.00 97.69 228 MET A N 1
ATOM 1708 C CA . MET A 1 228 ? -12.408 7.272 28.535 1.00 97.69 228 MET A CA 1
ATOM 1709 C C . MET A 1 228 ? -11.413 8.358 28.958 1.00 97.69 228 MET A C 1
ATOM 1711 O O . MET A 1 228 ? -10.204 8.212 28.774 1.00 97.69 228 MET A O 1
ATOM 1715 N N . LEU A 1 229 ? -11.908 9.437 29.568 1.00 97.94 229 LEU A N 1
ATOM 1716 C CA . LEU A 1 229 ? -11.061 10.511 30.090 1.00 97.94 229 LEU A CA 1
ATOM 1717 C C . LEU A 1 229 ? -10.200 10.032 31.261 1.00 97.94 229 LEU A C 1
ATOM 1719 O O . LEU A 1 229 ? -9.027 10.391 31.350 1.00 97.94 229 LEU A O 1
ATOM 1723 N N . ASP A 1 230 ? -10.760 9.220 32.154 1.00 96.75 230 ASP A N 1
ATOM 1724 C CA . ASP A 1 230 ? -10.023 8.681 33.295 1.00 96.75 230 ASP A CA 1
ATOM 1725 C C . ASP A 1 230 ? -8.982 7.648 32.854 1.00 96.75 230 ASP A C 1
ATOM 1727 O O . ASP A 1 230 ? -7.846 7.683 33.328 1.00 96.75 230 ASP A O 1
ATOM 1731 N N . ARG A 1 231 ? -9.303 6.819 31.854 1.00 96.56 231 ARG A N 1
ATOM 1732 C CA . ARG A 1 231 ? -8.357 5.893 31.224 1.00 96.56 231 ARG A CA 1
ATOM 1733 C C . ARG A 1 231 ? -7.175 6.615 30.584 1.00 96.56 231 ARG A C 1
ATOM 1735 O O . ARG A 1 231 ? -6.045 6.139 30.710 1.00 96.56 231 ARG A O 1
ATOM 1742 N N . GLU A 1 232 ? -7.412 7.746 29.927 1.00 97.38 232 GLU A N 1
ATOM 1743 C CA . GLU A 1 232 ? -6.366 8.548 29.283 1.00 97.38 232 GLU A CA 1
ATOM 1744 C C . GLU A 1 232 ? -5.398 9.190 30.294 1.00 97.38 232 GLU A C 1
ATOM 1746 O O . GLU A 1 232 ? -4.222 9.395 29.983 1.00 97.38 232 GLU A O 1
ATOM 1751 N N . LYS A 1 233 ? -5.854 9.489 31.520 1.00 96.00 233 LYS A N 1
ATOM 1752 C CA . LYS A 1 233 ? -4.987 10.021 32.591 1.00 96.00 233 LYS A CA 1
ATOM 1753 C C . LYS A 1 233 ? -3.983 8.989 33.103 1.00 96.00 233 LYS A C 1
ATOM 1755 O O . LYS A 1 233 ? -2.917 9.379 33.568 1.00 96.00 233 LYS A O 1
ATOM 1760 N N . LEU A 1 234 ? -4.322 7.698 33.041 1.00 94.81 234 LEU A N 1
ATOM 1761 C CA . LEU A 1 234 ? -3.446 6.619 33.510 1.00 94.81 234 LEU A CA 1
ATOM 1762 C C . LEU A 1 234 ? -2.241 6.442 32.587 1.00 94.81 234 LEU A C 1
ATOM 1764 O O . LEU A 1 234 ? -1.102 6.383 33.039 1.00 94.81 234 LEU A O 1
ATOM 1768 N N . THR A 1 235 ? -2.499 6.345 31.284 1.00 91.19 235 THR A N 1
ATOM 1769 C CA . THR A 1 235 ? -1.459 6.260 30.260 1.00 91.19 235 THR A CA 1
ATOM 1770 C C . THR A 1 235 ? -2.026 6.690 28.906 1.00 91.19 235 THR A C 1
ATOM 1772 O O . THR A 1 235 ? -3.170 6.314 28.607 1.00 91.19 235 THR A O 1
ATOM 1775 N N . PRO A 1 236 ? -1.266 7.444 28.083 1.00 94.19 236 PRO A N 1
ATOM 1776 C CA . PRO A 1 236 ? -1.733 7.897 26.779 1.00 94.19 236 PRO A CA 1
ATOM 1777 C C . PRO A 1 236 ? -2.193 6.744 25.888 1.00 94.19 236 PRO A C 1
ATOM 1779 O O . PRO A 1 236 ? -1.529 5.712 25.799 1.00 94.19 236 PRO A O 1
ATOM 1782 N N . THR A 1 237 ? -3.297 6.940 25.170 1.00 94.50 237 THR A N 1
ATOM 1783 C CA . THR A 1 237 ? -3.798 5.973 24.174 1.00 94.50 237 THR A CA 1
ATOM 1784 C C . THR A 1 237 ? -3.244 6.209 22.761 1.00 94.50 237 THR A C 1
ATOM 1786 O O . THR A 1 237 ? -3.788 5.712 21.775 1.00 94.50 237 THR A O 1
ATOM 1789 N N . TYR A 1 238 ? -2.143 6.960 22.651 1.00 93.81 238 TYR A N 1
ATOM 1790 C CA . TYR A 1 238 ? -1.415 7.194 21.404 1.00 93.81 238 TYR A CA 1
ATOM 1791 C C . TYR A 1 238 ? -0.564 5.977 21.026 1.00 93.81 238 TYR A C 1
ATOM 1793 O O . TYR A 1 238 ? 0.214 5.488 21.844 1.00 93.81 238 TYR A O 1
ATOM 1801 N N . LEU A 1 239 ? -0.683 5.513 19.781 1.00 88.88 239 LEU A N 1
ATOM 1802 C CA . LEU A 1 239 ? -0.007 4.309 19.283 1.00 88.88 239 LEU A CA 1
ATOM 1803 C C . LEU A 1 239 ? 1.169 4.599 18.339 1.00 88.88 239 LEU A C 1
ATOM 1805 O O . LEU A 1 239 ? 1.793 3.665 17.843 1.00 88.88 239 LEU A O 1
ATOM 1809 N N . GLY A 1 240 ? 1.494 5.871 18.092 1.00 83.31 240 GLY A N 1
ATOM 1810 C CA . GLY A 1 240 ? 2.426 6.249 17.028 1.00 83.31 240 GLY A CA 1
ATOM 1811 C C . GLY A 1 240 ? 1.713 6.503 15.700 1.00 83.31 240 GLY A C 1
ATOM 1812 O O . GLY A 1 240 ? 0.494 6.376 15.605 1.00 83.31 240 GLY A O 1
ATOM 1813 N N . GLU A 1 241 ? 2.475 6.916 14.685 1.00 89.62 241 GLU A N 1
ATOM 1814 C CA . GLU A 1 241 ? 1.981 7.112 13.310 1.00 89.62 241 GLU A CA 1
ATOM 1815 C C . GLU A 1 241 ? 0.726 7.999 13.196 1.00 89.62 241 GLU A C 1
ATOM 1817 O O . GLU A 1 241 ? -0.125 7.796 12.335 1.00 89.62 241 GLU A O 1
ATOM 1822 N N . SER A 1 242 ? 0.601 9.013 14.063 1.00 89.94 242 SER A N 1
ATOM 1823 C CA . SER A 1 242 ? -0.562 9.916 14.099 1.00 89.94 242 SER A CA 1
ATOM 1824 C C . SER A 1 242 ? -1.895 9.237 14.478 1.00 89.94 242 SER A C 1
ATOM 1826 O O . SER A 1 242 ? -2.965 9.766 14.182 1.00 89.94 242 SER A O 1
ATOM 1828 N N . ILE A 1 243 ? -1.852 8.090 15.170 1.00 91.75 243 ILE A N 1
ATOM 1829 C CA . ILE A 1 243 ? -3.036 7.314 15.574 1.00 91.75 243 ILE A CA 1
ATOM 1830 C C . ILE A 1 243 ? -3.177 7.279 17.103 1.00 91.75 243 ILE A C 1
ATOM 1832 O O . ILE A 1 243 ? -2.223 6.998 17.830 1.00 91.75 243 ILE A O 1
ATOM 1836 N N . ALA A 1 244 ? -4.396 7.514 17.599 1.00 94.00 244 ALA A N 1
ATOM 1837 C CA . ALA A 1 244 ? -4.780 7.324 18.999 1.00 94.00 244 ALA A CA 1
ATOM 1838 C C . ALA A 1 244 ? -6.105 6.551 19.097 1.00 94.00 244 ALA A C 1
ATOM 1840 O O . ALA A 1 244 ? -6.994 6.749 18.270 1.00 94.00 244 ALA A O 1
ATOM 1841 N N . VAL A 1 245 ? -6.231 5.684 20.107 1.00 96.06 245 VAL A N 1
ATOM 1842 C CA . VAL A 1 245 ? -7.395 4.800 20.319 1.00 96.06 245 VAL A CA 1
ATOM 1843 C C . VAL A 1 245 ? -7.960 4.938 21.741 1.00 96.06 245 VAL A C 1
ATOM 1845 O O . VAL A 1 245 ? -7.817 4.032 22.574 1.00 96.06 245 VAL A O 1
ATOM 1848 N N . PRO A 1 246 ? -8.576 6.087 22.074 1.00 95.88 246 PRO A N 1
ATOM 1849 C CA . PRO A 1 246 ? -9.151 6.280 23.397 1.00 95.88 246 PRO A CA 1
ATOM 1850 C C . PRO A 1 246 ? -10.258 5.254 23.661 1.00 95.88 246 PRO A C 1
ATOM 1852 O O . PRO A 1 246 ? -11.122 5.020 22.822 1.00 95.88 246 PRO A O 1
ATOM 1855 N N . HIS A 1 247 ? -10.225 4.644 24.841 1.00 95.62 247 HIS A N 1
ATOM 1856 C CA . HIS A 1 247 ? -11.179 3.634 25.305 1.00 95.62 247 HIS A CA 1
ATOM 1857 C C . HIS A 1 247 ? -11.434 3.825 26.802 1.00 95.62 247 HIS A C 1
ATOM 1859 O O . HIS A 1 247 ? -10.666 4.517 27.468 1.00 95.62 247 HIS A O 1
ATOM 1865 N N . GLY A 1 248 ? -12.518 3.254 27.331 1.00 93.75 248 GLY A N 1
ATOM 1866 C CA . GLY A 1 248 ? -12.855 3.332 28.755 1.00 93.75 248 GLY A CA 1
ATOM 1867 C C . GLY A 1 248 ? -11.918 2.514 29.650 1.00 93.75 248 GLY A C 1
ATOM 1868 O O . GLY A 1 248 ? -11.132 1.692 29.175 1.00 93.75 248 GLY A O 1
AT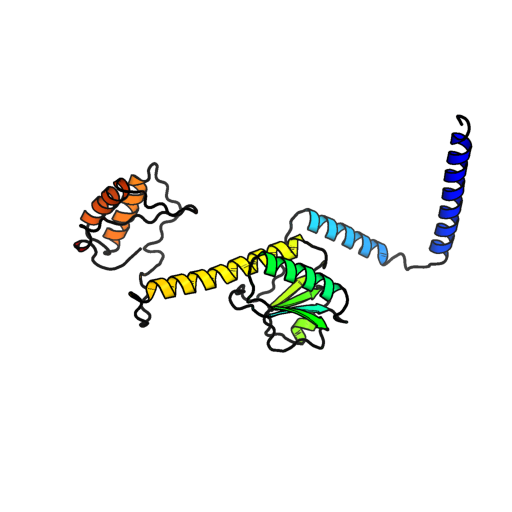OM 1869 N N . THR A 1 249 ? -11.997 2.728 30.964 1.00 93.88 249 THR A N 1
ATOM 1870 C CA . THR A 1 249 ? -11.298 1.879 31.939 1.00 93.88 249 THR A CA 1
ATOM 1871 C C . THR A 1 249 ? -11.936 0.487 32.033 1.00 93.88 249 THR A C 1
ATOM 1873 O O . THR A 1 249 ? -13.048 0.258 31.553 1.00 93.88 249 THR A O 1
ATOM 1876 N N . VAL A 1 250 ? -11.241 -0.458 32.675 1.00 89.38 250 VAL A N 1
ATOM 1877 C CA . VAL A 1 250 ? -11.737 -1.835 32.854 1.00 89.38 250 VAL A CA 1
ATOM 1878 C C . VAL A 1 250 ? -12.989 -1.863 33.738 1.00 89.38 250 VAL A C 1
ATOM 1880 O O . VAL A 1 250 ? -13.902 -2.646 33.489 1.00 89.38 250 VAL A O 1
ATOM 1883 N N . GLU A 1 251 ? -13.077 -0.967 34.721 1.00 89.94 251 GLU A N 1
ATOM 1884 C CA . GLU A 1 251 ? -14.224 -0.829 35.627 1.00 89.94 251 GLU A CA 1
ATOM 1885 C C . GLU A 1 251 ? -15.495 -0.376 34.895 1.00 89.94 251 GLU A C 1
ATOM 1887 O O . GLU A 1 251 ? -16.603 -0.628 35.360 1.00 89.94 251 GLU A O 1
ATOM 1892 N N . ALA A 1 252 ? -15.351 0.270 33.735 1.00 90.94 252 ALA A N 1
ATOM 1893 C CA . ALA A 1 252 ? -16.465 0.725 32.912 1.00 90.94 252 ALA A CA 1
ATOM 1894 C C . ALA A 1 252 ? -16.911 -0.310 31.867 1.00 90.94 252 ALA A C 1
ATOM 1896 O O . ALA A 1 252 ? -17.695 0.024 30.979 1.00 90.94 252 ALA A O 1
ATOM 1897 N N . LYS A 1 253 ? -16.438 -1.562 31.951 1.00 87.38 253 LYS A N 1
ATOM 1898 C CA . LYS A 1 253 ? -16.811 -2.631 31.012 1.00 87.38 253 LYS A CA 1
ATOM 1899 C C . LYS A 1 253 ? -18.327 -2.822 30.914 1.00 87.38 253 LYS A C 1
ATOM 1901 O O . LYS A 1 253 ? -18.842 -2.958 29.809 1.00 87.38 253 LYS A O 1
ATOM 1906 N N . ASP A 1 254 ? -19.035 -2.756 32.038 1.00 91.38 254 ASP A N 1
ATOM 1907 C CA . ASP A 1 254 ? -20.492 -2.952 32.091 1.00 91.38 254 ASP A CA 1
ATOM 1908 C C . ASP A 1 254 ? -21.284 -1.807 31.436 1.00 91.38 254 ASP A C 1
ATOM 1910 O O . ASP A 1 254 ? -22.487 -1.925 31.226 1.00 91.38 254 ASP A O 1
ATOM 1914 N N . ARG A 1 255 ? -20.614 -0.701 31.081 1.00 90.94 255 ARG A N 1
ATOM 1915 C CA . ARG A 1 255 ? -21.204 0.437 30.359 1.00 90.94 255 ARG A CA 1
ATOM 1916 C C . ARG A 1 255 ? -21.165 0.261 28.842 1.00 90.94 255 ARG A C 1
ATOM 1918 O O . ARG A 1 255 ? -21.648 1.131 28.122 1.00 90.94 255 ARG A O 1
ATOM 1925 N N . VAL A 1 256 ? -20.575 -0.823 28.339 1.00 92.88 256 VAL A N 1
ATOM 1926 C CA . VAL A 1 256 ? -20.539 -1.138 26.907 1.00 92.88 256 VAL A CA 1
ATOM 1927 C C . VAL A 1 256 ? -21.774 -1.958 26.540 1.00 92.88 256 VAL A C 1
ATOM 1929 O O . VAL A 1 256 ? -21.938 -3.083 27.000 1.00 92.88 256 VAL A O 1
ATOM 1932 N N . LEU A 1 257 ? -22.632 -1.403 25.682 1.00 90.12 257 LEU A N 1
ATOM 1933 C CA . LEU A 1 257 ? -23.863 -2.048 25.216 1.00 90.12 257 LEU A CA 1
ATOM 1934 C C . LEU A 1 257 ? -23.588 -3.012 24.055 1.00 90.12 257 LEU A C 1
ATOM 1936 O O . LEU A 1 257 ? -24.163 -4.096 23.985 1.00 90.12 257 LEU A O 1
ATOM 1940 N N . LYS A 1 258 ? -22.722 -2.602 23.121 1.00 88.25 258 LYS A N 1
ATOM 1941 C CA . LYS A 1 258 ? -22.293 -3.394 21.958 1.00 88.25 258 LYS A CA 1
ATOM 1942 C C . LYS A 1 258 ? -20.965 -2.860 21.417 1.00 88.25 258 LYS A C 1
ATOM 1944 O O . LYS A 1 258 ? -20.681 -1.669 21.534 1.00 88.25 258 LYS A O 1
ATOM 1949 N N . THR A 1 259 ? -20.181 -3.721 20.776 1.00 85.56 259 THR A N 1
ATOM 1950 C CA . THR A 1 259 ? -18.909 -3.344 20.141 1.00 85.56 259 THR A CA 1
ATOM 1951 C C . THR A 1 259 ? -19.124 -2.308 19.028 1.00 85.56 259 THR A C 1
ATOM 1953 O O . THR A 1 259 ? -20.041 -2.443 18.214 1.00 85.56 259 THR A O 1
ATOM 1956 N N . GLY A 1 260 ? -18.281 -1.271 18.989 1.00 82.12 260 GLY A N 1
ATOM 1957 C CA . GLY A 1 260 ? -18.348 -0.178 18.016 1.00 82.12 260 GLY A CA 1
ATOM 1958 C C . GLY A 1 260 ? -17.090 0.686 17.988 1.00 82.12 260 GLY A C 1
ATOM 1959 O O . GLY A 1 260 ? -16.259 0.586 18.891 1.00 82.12 260 GLY A O 1
ATOM 1960 N N . VAL A 1 261 ? -16.974 1.513 16.942 1.00 77.50 261 VAL A N 1
ATOM 1961 C CA . VAL A 1 261 ? -15.888 2.481 16.691 1.00 77.50 261 VAL A CA 1
ATOM 1962 C C . VAL A 1 261 ? -16.491 3.814 16.273 1.00 77.50 261 VAL A C 1
ATOM 1964 O O . VAL A 1 261 ? -17.501 3.775 15.528 1.00 77.50 261 VAL A O 1
#

Secondary structure (DSSP, 8-state):
-TTHHHHHHHHHHHHHHHHHHHHHHHHHH----HHHHHHHHHHHHHHHHHHTTT-------S-----TT--EEEEEESSSSSHHHHHHHHHHHHHHHTT-TT-EEEEEEGGG--TT-SEEEEEHHHHHHHHHH-TTSEEEEES-TT-HHHHHHHHHHHHHHHHHHHHHHHHHHHTTTT--SS---SS--STTT---S---SSHHHHHHHHHHHHHHTTSB-THHHHHHHHHHHHS--EEETTEE-----GGGGGGB-S---

Radius of gyration: 31.17 Å; chains: 1; bounding box: 88×44×82 Å

Foldseek 3Di:
DVPCPVVVVVVVVVVVVVVVVVVVVVVVVPPDPPPVVVVVVVVVVVVVVCVVVPPDPPPPPDDDLQLLPAAEEEEEDQAQPPLRVLLLVLLVVLCVVLVVPSHDGYTDYLVPDDQPHQEYEYAPVCQVVSCVVHVPHHYDHDPDSPPPPVSVVVSVSSSVNNVVVVVVVVVCVVCVVPDDVPPDPLADDDPLQDDPDDDDPDVLRVLLVNLVSCVVVVQFPNVFSVQLVVVCVVDHQDDDPPDGDGGGDPVRPVRGPGDYD

Sequence (261 aa):
PKGAYFANIAGVCAAMAVSFVVSAILLKTSKVKEEDDIEAATRRMQDMKAESKGASPLSAGDVTNDLSHVRKIIVACDAGMGSSAMGAGVLRKKIQDAGLSQISVTNSAINNLPPDVDLVITHRDLTERAMRQVPQAQHISLTNFLDSGLYTSLTERLVAAQRHTANEEKVKDSLKDSFDDSSANLFKLGAENIFLGRKAATKEEAIRFAGEQLVKGGYVEPEYVQAMLDREKLTPTYLGESIAVPHGTVEAKDRVLKTGV

InterPro domains:
  IPR002178 PTS EIIA type-2 domain [PF00359] (191-259)
  IPR002178 PTS EIIA type-2 domain [PS00372] (232-248)
  IPR002178 PTS EIIA type-2 domain [PS51094] (187-261)
  IPR002178 PTS EIIA type-2 domain [cd00211] (191-261)
  IPR003501 Phosphotransferase system, EIIB component, type 2/3 [PF02302] (72-147)
  IPR013011 Phosphotransferase system, EIIB component, type 2 [PS51099] (71-166)
  IPR016152 Phosphotransferase/anion transporter [G3DSA:3.40.930.10] (183-261)
  IPR016152 Phosphotransferase/anion transporter [SSF55804] (189-261)
  IPR029503 Phosphotransferase system EIIB component, mannitol-specific [cd05567] (71-158)
  IPR036095 PTS system IIB component-like superfamily [SSF52794] (70-159)
  IPR050893 Sugar Phosphotransferase System (PTS) [PTHR30181] (1-261)

pLDDT: mean 80.41, std 17.23, range [33.19, 98.06]